Protein AF-N1JGY3-F1 (afdb_monomer_lite)

InterPro domains:
  IPR006808 ATP synthase F0 complex subunit G, mitochondrial [PF04718] (80-186)
  IPR006808 ATP synthase F0 complex subunit G, mitochondrial [PTHR12386] (33-186)

Secondary structure (DSSP, 8-state):
--HHHHHHHHHHHHHHHHHHHHHHHHHHHHHHHHHHHHHHHHHHHHHHHHTTTTTTTTHHHHHHHHHHHS-SHHHHHHHHHHHHHHHHHHHHHHHHHHHHHHHHHTT-SPPPHHHHHHHHHHHHHHHH-HHHHTTSSSS--HHHHHHHHHT--HHHHHHHHHHHHHHHHHHHHHHHHHHT-SSS-S------

Structure (mmCIF, N/CA/C/O backbone):
data_AF-N1JGY3-F1
#
_entry.id   AF-N1JGY3-F1
#
loop_
_atom_site.group_PDB
_atom_site.id
_atom_site.type_symbol
_atom_site.label_atom_id
_atom_site.label_alt_id
_atom_site.label_comp_id
_atom_site.label_asym_id
_atom_site.label_entity_id
_atom_site.label_seq_id
_atom_site.pdbx_PDB_ins_code
_atom_site.Cartn_x
_atom_site.Cartn_y
_atom_site.Cartn_z
_atom_site.occupancy
_atom_site.B_iso_or_equiv
_atom_site.auth_seq_id
_atom_site.auth_comp_id
_atom_site.auth_asym_id
_atom_site.auth_atom_id
_atom_site.pdbx_PDB_model_num
ATOM 1 N N . MET A 1 1 ? 1.466 -18.267 54.244 1.00 53.75 1 MET A N 1
ATOM 2 C CA . MET A 1 1 ? 1.060 -18.331 52.814 1.00 53.75 1 MET A CA 1
ATOM 3 C C . MET A 1 1 ? 1.903 -17.445 51.871 1.00 53.75 1 MET A C 1
ATOM 5 O O . MET A 1 1 ? 1.512 -17.247 50.729 1.00 53.75 1 MET A O 1
ATOM 9 N N . SER A 1 2 ? 3.085 -16.952 52.268 1.00 56.81 2 SER A N 1
ATOM 10 C CA . SER A 1 2 ? 3.893 -16.009 51.462 1.00 56.81 2 SER A CA 1
ATOM 11 C C . SER A 1 2 ? 4.946 -16.673 50.555 1.00 56.81 2 SER A C 1
ATOM 13 O O . SER A 1 2 ? 5.229 -16.182 49.464 1.00 56.81 2 SER A O 1
ATOM 15 N N . LEU A 1 3 ? 5.482 -17.835 50.944 1.00 54.62 3 LEU A N 1
ATOM 16 C CA . LEU A 1 3 ? 6.554 -18.524 50.202 1.00 54.62 3 LEU A CA 1
ATOM 17 C C . LEU A 1 3 ? 6.094 -19.151 48.872 1.00 54.62 3 LEU A C 1
ATOM 19 O O . LEU A 1 3 ? 6.871 -19.246 47.920 1.00 54.62 3 LEU A O 1
ATOM 23 N N . LEU A 1 4 ? 4.824 -19.551 48.772 1.00 55.59 4 LEU A N 1
ATOM 24 C CA . LEU A 1 4 ? 4.263 -20.144 47.551 1.00 55.59 4 LEU A CA 1
ATOM 25 C C . LEU A 1 4 ? 3.992 -19.094 46.461 1.00 55.59 4 LEU A C 1
ATOM 27 O O . LEU A 1 4 ? 4.204 -19.373 45.277 1.00 55.59 4 LEU A O 1
ATOM 31 N N . LEU A 1 5 ? 3.607 -17.876 46.857 1.00 57.47 5 LEU A N 1
ATOM 32 C CA . LEU A 1 5 ? 3.415 -16.748 45.940 1.00 57.47 5 LEU A CA 1
ATOM 33 C C . LEU A 1 5 ? 4.745 -16.253 45.356 1.00 57.47 5 LEU A C 1
ATOM 35 O O . LEU A 1 5 ? 4.836 -16.035 44.147 1.00 57.47 5 LEU A O 1
ATOM 39 N N . ALA A 1 6 ? 5.796 -16.164 46.177 1.00 54.06 6 ALA A N 1
ATOM 40 C CA . ALA A 1 6 ? 7.129 -15.760 45.723 1.00 54.06 6 ALA A CA 1
ATOM 41 C C . ALA A 1 6 ? 7.696 -16.726 44.664 1.00 54.06 6 ALA A C 1
ATOM 43 O O . ALA A 1 6 ? 8.226 -16.303 43.633 1.00 54.06 6 ALA A O 1
ATOM 44 N N . ARG A 1 7 ? 7.499 -18.038 44.858 1.00 58.12 7 ARG A N 1
ATOM 45 C CA . ARG A 1 7 ? 7.908 -19.073 43.892 1.00 58.12 7 ARG A CA 1
ATOM 46 C C . ARG A 1 7 ? 7.126 -18.997 42.575 1.00 58.12 7 ARG A C 1
ATOM 48 O O . ARG A 1 7 ? 7.705 -19.223 41.511 1.00 58.12 7 ARG A O 1
ATOM 55 N N . HIS A 1 8 ? 5.842 -18.643 42.616 1.00 54.12 8 HIS A N 1
ATOM 56 C CA . HIS A 1 8 ? 5.033 -18.450 41.408 1.00 54.12 8 HIS A CA 1
ATOM 57 C C . HIS A 1 8 ? 5.421 -17.188 40.622 1.00 54.12 8 HIS A C 1
ATOM 59 O O . HIS A 1 8 ? 5.487 -17.232 39.390 1.00 54.12 8 HIS A O 1
ATOM 65 N N . ALA A 1 9 ? 5.739 -16.089 41.311 1.00 57.59 9 ALA A N 1
ATOM 66 C CA . ALA A 1 9 ? 6.189 -14.848 40.679 1.00 57.59 9 ALA A CA 1
ATOM 67 C C . ALA A 1 9 ? 7.543 -15.022 39.959 1.00 57.59 9 ALA A C 1
ATOM 69 O O . ALA A 1 9 ? 7.694 -14.606 38.806 1.00 57.59 9 ALA A O 1
ATOM 70 N N . LEU A 1 10 ? 8.493 -15.730 40.581 1.00 57.47 10 LEU A N 1
ATOM 71 C CA . LEU A 1 10 ? 9.793 -16.051 39.977 1.00 57.47 10 LEU A CA 1
ATOM 72 C C . LEU A 1 10 ? 9.659 -16.931 38.724 1.00 57.47 10 LEU A C 1
ATOM 74 O O . LEU A 1 10 ? 10.296 -16.655 37.704 1.00 57.47 10 LEU A O 1
ATOM 78 N N . ARG A 1 11 ? 8.770 -17.934 38.748 1.00 54.69 11 ARG A N 1
ATOM 79 C CA . ARG A 1 11 ? 8.503 -18.797 37.581 1.00 54.69 11 ARG A CA 1
ATOM 80 C C . ARG A 1 11 ? 7.848 -18.037 36.422 1.00 54.69 11 ARG A C 1
ATOM 82 O O . ARG A 1 11 ? 8.216 -18.261 35.268 1.00 54.69 11 ARG A O 1
ATOM 89 N N . ARG A 1 12 ? 6.928 -17.102 36.698 1.00 54.19 12 ARG A N 1
ATOM 90 C CA . ARG A 1 12 ? 6.333 -16.238 35.656 1.00 54.19 12 ARG A CA 1
ATOM 91 C C . ARG A 1 12 ? 7.367 -15.291 35.040 1.00 54.19 12 ARG A C 1
ATOM 93 O O . ARG A 1 12 ? 7.419 -15.173 33.818 1.00 54.19 12 ARG A O 1
ATOM 100 N N . SER A 1 13 ? 8.234 -14.688 35.854 1.00 53.62 13 SER A N 1
ATOM 101 C CA . SER A 1 13 ? 9.298 -13.790 35.380 1.00 53.62 13 SER A CA 1
ATOM 102 C C . SER A 1 13 ? 10.335 -14.504 34.501 1.00 53.62 13 SER A C 1
ATOM 104 O O . SER A 1 13 ? 10.758 -13.960 33.479 1.00 53.62 13 SER A O 1
ATOM 106 N N . ALA A 1 14 ? 10.711 -15.740 34.842 1.00 56.47 14 ALA A N 1
ATOM 107 C CA . ALA A 1 14 ? 11.615 -16.551 34.024 1.00 56.47 14 ALA A CA 1
ATOM 108 C C . ALA A 1 14 ? 10.991 -16.928 32.666 1.00 56.47 14 ALA A C 1
ATOM 110 O O . ALA A 1 14 ? 11.657 -16.855 31.632 1.00 56.47 14 ALA A O 1
ATOM 111 N N . LYS A 1 15 ? 9.688 -17.251 32.643 1.00 54.31 15 LYS A N 1
ATOM 112 C CA . LYS A 1 15 ? 8.961 -17.580 31.406 1.00 54.31 15 LYS A CA 1
ATOM 113 C C . LYS A 1 15 ? 8.838 -16.370 30.470 1.00 54.31 15 LYS A C 1
ATOM 115 O O . LYS A 1 15 ? 9.042 -16.516 29.269 1.00 54.31 15 LYS A O 1
ATOM 120 N N . ILE A 1 16 ? 8.585 -15.174 31.010 1.00 54.81 16 ILE A N 1
ATOM 121 C CA . ILE A 1 16 ? 8.535 -13.923 30.230 1.00 54.81 16 ILE A CA 1
ATOM 122 C C . ILE A 1 16 ? 9.922 -13.571 29.669 1.00 54.81 16 ILE A C 1
ATOM 124 O O . ILE A 1 16 ? 10.040 -13.257 28.485 1.00 54.81 16 ILE A O 1
ATOM 128 N N . ARG A 1 17 ? 10.991 -13.711 30.468 1.00 54.47 17 ARG A N 1
ATOM 129 C CA . ARG A 1 17 ? 12.375 -13.496 30.006 1.00 54.47 17 ARG A CA 1
ATOM 130 C C . ARG A 1 17 ? 12.780 -14.456 28.880 1.00 54.47 17 ARG A C 1
ATOM 132 O O . ARG A 1 17 ? 13.374 -14.015 27.901 1.00 54.47 17 ARG A O 1
ATOM 139 N N . GLY A 1 18 ? 12.388 -15.729 28.958 1.00 51.12 18 GLY A N 1
ATOM 140 C CA . GLY A 1 18 ? 12.637 -16.710 27.894 1.00 51.12 18 GLY A CA 1
ATOM 141 C C . GLY A 1 18 ? 11.893 -16.416 26.583 1.00 51.12 18 GLY A C 1
ATOM 142 O O . GLY A 1 18 ? 12.423 -16.675 25.504 1.00 51.12 18 GLY A O 1
ATOM 143 N N . LEU A 1 19 ? 10.689 -15.837 26.650 1.00 51.84 19 LEU A N 1
ATOM 144 C CA . LEU A 1 19 ? 9.915 -15.441 25.466 1.00 51.84 19 LEU A CA 1
ATOM 145 C C . LEU A 1 19 ? 10.489 -14.188 24.785 1.00 51.84 19 LEU A C 1
ATOM 147 O O . LEU A 1 19 ? 10.542 -14.140 23.558 1.00 51.84 19 LEU A O 1
ATOM 151 N N . VAL A 1 20 ? 10.986 -13.221 25.564 1.00 53.94 20 VAL A N 1
ATOM 152 C CA . VAL A 1 20 ? 11.692 -12.034 25.045 1.00 53.94 20 VAL A CA 1
ATOM 153 C C . VAL A 1 20 ? 13.055 -12.409 24.448 1.00 53.94 20 VAL A C 1
ATOM 155 O O . VAL A 1 20 ? 13.440 -11.875 23.411 1.00 53.94 20 VAL A O 1
ATOM 158 N N . ALA A 1 21 ? 13.773 -13.366 25.040 1.00 54.34 21 ALA A N 1
ATOM 159 C CA . ALA A 1 21 ? 15.013 -13.889 24.464 1.00 54.34 21 ALA A CA 1
ATOM 160 C C . ALA A 1 21 ? 14.759 -14.649 23.148 1.00 54.34 21 ALA A C 1
ATOM 162 O O . ALA A 1 21 ? 15.476 -14.446 22.170 1.00 54.34 21 ALA A O 1
ATOM 163 N N . LYS A 1 22 ? 13.691 -15.461 23.078 1.00 51.59 22 LYS A N 1
ATOM 164 C CA . LYS A 1 22 ? 13.286 -16.150 21.840 1.00 51.59 22 LYS A CA 1
ATOM 165 C C . LYS A 1 22 ? 12.815 -15.193 20.747 1.00 51.59 22 LYS A C 1
ATOM 167 O O . LYS A 1 22 ? 13.082 -15.460 19.578 1.00 51.59 22 LYS A O 1
ATOM 172 N N . SER A 1 23 ? 12.132 -14.097 21.089 1.00 50.16 23 SER A N 1
ATOM 173 C CA . SER A 1 23 ? 11.756 -13.092 20.093 1.00 50.16 23 SER A CA 1
ATOM 174 C C . SER A 1 23 ? 12.995 -12.368 19.575 1.00 50.16 23 SER A C 1
ATOM 176 O O . SER A 1 23 ? 13.187 -12.350 18.364 1.00 50.16 23 SER A O 1
ATOM 178 N N . LYS A 1 24 ? 13.894 -11.886 20.447 1.00 50.12 24 LYS A N 1
ATOM 179 C CA . LYS A 1 24 ? 15.173 -11.269 20.043 1.00 50.12 24 LYS A CA 1
ATOM 180 C C . LYS A 1 24 ? 16.014 -12.187 19.151 1.00 50.12 24 LYS A C 1
ATOM 182 O O . LYS A 1 24 ? 16.382 -11.768 18.063 1.00 50.12 24 LYS A O 1
ATOM 187 N N . ALA A 1 25 ? 16.175 -13.461 19.511 1.00 54.28 25 ALA A N 1
ATOM 188 C CA . ALA A 1 25 ? 16.874 -14.442 18.675 1.00 54.28 25 ALA A CA 1
ATOM 189 C C . ALA A 1 25 ? 16.161 -14.716 17.330 1.00 54.28 25 ALA A C 1
ATOM 191 O O . ALA A 1 25 ? 16.804 -15.016 16.324 1.00 54.28 25 ALA A O 1
ATOM 192 N N . ARG A 1 26 ? 14.826 -14.593 17.259 1.00 47.09 26 ARG A N 1
ATOM 193 C CA . ARG A 1 26 ? 14.045 -14.705 16.009 1.00 47.09 26 ARG A CA 1
ATOM 194 C C . ARG A 1 26 ? 14.179 -13.467 15.115 1.00 47.09 26 ARG A C 1
ATOM 196 O O . ARG A 1 26 ? 14.171 -13.604 13.890 1.00 47.09 26 ARG A O 1
ATOM 203 N N . TRP A 1 27 ? 14.325 -12.286 15.714 1.00 37.03 27 TRP A N 1
ATOM 204 C CA . TRP A 1 27 ? 14.613 -11.031 15.016 1.00 37.03 27 TRP A CA 1
ATOM 205 C C . TRP A 1 27 ? 16.067 -10.979 14.547 1.00 37.03 27 TRP A C 1
ATOM 207 O O . TRP A 1 27 ? 16.290 -10.654 13.391 1.00 37.03 27 TRP A O 1
ATOM 217 N N . GLU A 1 28 ? 17.032 -11.414 15.358 1.00 46.09 28 GLU A N 1
ATOM 218 C CA . GLU A 1 28 ? 18.442 -11.551 14.968 1.00 46.09 28 GLU A CA 1
ATOM 219 C C . GLU A 1 28 ? 18.630 -12.624 13.895 1.00 46.09 28 GLU A C 1
ATOM 221 O O . GLU A 1 28 ? 19.314 -12.378 12.910 1.00 46.09 28 GLU A O 1
ATOM 226 N N . SER A 1 29 ? 17.961 -13.779 13.994 1.00 48.28 29 SER A N 1
ATOM 227 C CA . SER A 1 29 ? 17.996 -14.808 12.939 1.00 48.28 29 SER A CA 1
ATOM 228 C C . SER A 1 29 ? 17.238 -14.405 11.669 1.00 48.28 29 SER A C 1
ATOM 230 O O . SER A 1 29 ? 17.525 -14.922 10.595 1.00 48.28 29 SER A O 1
ATOM 232 N N . THR A 1 30 ? 16.287 -13.469 11.748 1.00 47.38 30 THR A N 1
ATOM 233 C CA . THR A 1 30 ? 15.617 -12.890 10.571 1.00 47.38 30 THR A CA 1
ATOM 234 C C . THR A 1 30 ? 16.421 -11.744 9.971 1.00 47.38 30 THR A C 1
ATOM 236 O O . THR A 1 30 ? 16.489 -11.661 8.753 1.00 47.38 30 THR A O 1
ATOM 239 N N . ALA A 1 31 ? 17.079 -10.921 10.786 1.00 43.16 31 ALA A N 1
ATOM 240 C CA . ALA A 1 31 ? 17.983 -9.863 10.353 1.00 43.16 31 ALA A CA 1
ATOM 241 C C . ALA A 1 31 ? 19.262 -10.448 9.746 1.00 43.16 31 ALA A C 1
ATOM 243 O O . ALA A 1 31 ? 19.678 -10.006 8.691 1.00 43.16 31 ALA A O 1
ATOM 244 N N . THR A 1 32 ? 19.831 -11.508 10.322 1.00 47.16 32 THR A N 1
ATOM 245 C CA . THR A 1 32 ? 20.954 -12.253 9.724 1.00 47.16 32 THR A CA 1
ATOM 246 C C . THR A 1 32 ? 20.527 -13.036 8.484 1.00 47.16 32 THR A C 1
ATOM 248 O O . THR A 1 32 ? 21.293 -13.089 7.532 1.00 47.16 32 THR A O 1
ATOM 251 N N . LYS A 1 33 ? 19.301 -13.580 8.410 1.00 50.53 33 LYS A N 1
ATOM 252 C CA . LYS A 1 33 ? 18.771 -14.195 7.171 1.00 50.53 33 LYS A CA 1
ATOM 253 C C . LYS A 1 33 ? 18.452 -13.180 6.074 1.00 50.53 33 LYS A C 1
ATOM 255 O O . LYS A 1 33 ? 18.702 -13.459 4.912 1.00 50.53 33 LYS A O 1
ATOM 260 N N . ALA A 1 34 ? 17.945 -12.006 6.436 1.00 42.84 34 ALA A N 1
ATOM 261 C CA . ALA A 1 34 ? 17.730 -10.895 5.517 1.00 42.84 34 ALA A CA 1
ATOM 262 C C . ALA A 1 34 ? 19.067 -10.300 5.068 1.00 42.84 34 ALA A C 1
ATOM 264 O O . ALA A 1 34 ? 19.247 -10.054 3.884 1.00 42.84 34 ALA A O 1
ATOM 265 N N . ASN A 1 35 ? 20.034 -10.158 5.974 1.00 49.44 35 ASN A N 1
ATOM 266 C CA . ASN A 1 35 ? 21.391 -9.738 5.649 1.00 49.44 35 ASN A CA 1
ATOM 267 C C . ASN A 1 35 ? 22.120 -10.795 4.833 1.00 49.44 35 ASN A C 1
ATOM 269 O O . ASN A 1 35 ? 22.905 -10.398 4.001 1.00 49.44 35 ASN A O 1
ATOM 273 N N . THR A 1 36 ? 21.846 -12.094 4.995 1.00 47.94 36 THR A N 1
ATOM 274 C CA . THR A 1 36 ? 22.458 -13.148 4.167 1.00 47.94 36 THR A CA 1
ATOM 275 C C . THR A 1 36 ? 21.776 -13.328 2.817 1.00 47.94 36 THR A C 1
ATOM 277 O O . THR A 1 36 ? 22.451 -13.653 1.857 1.00 47.94 36 THR A O 1
ATOM 280 N N . SER A 1 37 ? 20.470 -13.080 2.675 1.00 46.53 37 SER A N 1
ATOM 281 C CA . SER A 1 37 ? 19.806 -13.075 1.360 1.00 46.53 37 SER A CA 1
ATOM 282 C C . SER A 1 37 ? 20.063 -11.778 0.592 1.00 46.53 37 SER A C 1
ATOM 284 O O . SER A 1 37 ? 20.224 -11.796 -0.624 1.00 46.53 37 SER A O 1
ATOM 286 N N . THR A 1 38 ? 20.144 -10.652 1.304 1.00 51.91 38 THR A N 1
ATOM 287 C CA . THR A 1 38 ? 20.578 -9.368 0.740 1.00 51.91 38 THR A CA 1
ATOM 288 C C . THR A 1 38 ? 22.074 -9.402 0.480 1.00 51.91 38 THR A C 1
ATOM 290 O O . THR A 1 38 ? 22.480 -8.911 -0.563 1.00 51.91 38 THR A O 1
ATOM 293 N N . SER A 1 39 ? 22.888 -10.044 1.334 1.00 47.72 39 SER A N 1
ATOM 294 C CA . SER A 1 39 ? 24.298 -10.299 1.037 1.00 47.72 39 SER A CA 1
ATOM 295 C C . SER A 1 39 ? 24.415 -11.241 -0.137 1.00 47.72 39 SER A C 1
ATOM 297 O O . SER A 1 39 ? 25.126 -10.884 -1.031 1.00 47.72 39 SER A O 1
ATOM 299 N N . GLN A 1 40 ? 23.664 -12.337 -0.260 1.00 56.53 40 GLN A N 1
ATOM 300 C CA . GLN A 1 40 ? 23.720 -13.217 -1.440 1.00 56.53 40 GLN A CA 1
ATOM 301 C C . GLN A 1 40 ? 23.277 -12.519 -2.731 1.00 56.53 40 GLN A C 1
ATOM 303 O O . GLN A 1 40 ? 23.842 -12.776 -3.789 1.00 56.53 40 GLN A O 1
ATOM 308 N N . ALA A 1 41 ? 22.302 -11.610 -2.666 1.00 50.22 41 ALA A N 1
ATOM 309 C CA . ALA A 1 41 ? 21.911 -10.792 -3.812 1.00 50.22 41 ALA A CA 1
ATOM 310 C C . ALA A 1 41 ? 22.963 -9.718 -4.135 1.00 50.22 41 ALA A C 1
ATOM 312 O O . ALA A 1 41 ? 23.309 -9.539 -5.299 1.00 50.22 41 ALA A O 1
ATOM 313 N N . THR A 1 42 ? 23.520 -9.049 -3.120 1.00 53.31 42 THR A N 1
ATOM 314 C CA . THR A 1 42 ? 24.620 -8.077 -3.266 1.00 53.31 42 THR A CA 1
ATOM 315 C C . THR A 1 42 ? 25.973 -8.734 -3.506 1.00 53.31 42 THR A C 1
ATOM 317 O O . THR A 1 42 ? 26.857 -8.064 -4.000 1.00 53.31 42 THR A O 1
ATOM 320 N N . GLU A 1 43 ? 26.123 -10.027 -3.249 1.00 54.38 43 GLU A N 1
ATOM 321 C CA . GLU A 1 43 ? 27.291 -10.884 -3.463 1.00 54.38 43 GLU A CA 1
ATOM 322 C C . GLU A 1 43 ? 27.163 -11.596 -4.803 1.00 54.38 43 GLU A C 1
ATOM 324 O O . GLU A 1 43 ? 28.165 -11.866 -5.432 1.00 54.38 43 GLU A O 1
ATOM 329 N N . GLY A 1 44 ? 25.957 -11.839 -5.318 1.00 57.72 44 GLY A N 1
ATOM 330 C CA . GLY A 1 44 ? 25.733 -12.157 -6.728 1.00 57.72 44 GLY A CA 1
ATOM 331 C C . GLY A 1 44 ? 25.985 -10.930 -7.603 1.00 57.72 44 GLY A C 1
ATOM 332 O O . GLY A 1 44 ? 26.721 -11.009 -8.582 1.00 57.72 44 GLY A O 1
ATOM 333 N N . LEU A 1 45 ? 25.463 -9.769 -7.192 1.00 50.47 45 LEU A N 1
ATOM 334 C CA . LEU A 1 45 ? 25.771 -8.480 -7.809 1.00 50.47 45 LEU A CA 1
ATOM 335 C C . LEU A 1 45 ? 27.230 -8.083 -7.615 1.00 50.47 45 LEU A C 1
ATOM 337 O O . LEU A 1 45 ? 27.793 -7.570 -8.565 1.00 50.47 45 LEU A O 1
ATOM 341 N N . SER A 1 46 ? 27.863 -8.336 -6.465 1.00 52.00 46 SER A N 1
ATOM 342 C CA . SER A 1 46 ? 29.291 -8.066 -6.283 1.00 52.00 46 SER A CA 1
ATOM 343 C C . SER A 1 46 ? 30.142 -9.134 -6.934 1.00 52.00 46 SER A C 1
ATOM 345 O O . SER A 1 46 ? 31.153 -8.780 -7.477 1.00 52.00 46 SER A O 1
ATOM 347 N N . ARG A 1 47 ? 29.767 -10.408 -7.040 1.00 59.62 47 ARG A N 1
ATOM 348 C CA . ARG A 1 47 ? 30.542 -11.377 -7.837 1.00 59.62 47 ARG A CA 1
ATOM 349 C C . ARG A 1 47 ? 30.456 -11.060 -9.324 1.00 59.62 47 ARG A C 1
ATOM 351 O O . ARG A 1 47 ? 31.458 -11.213 -10.003 1.00 59.62 47 ARG A O 1
ATOM 358 N N . VAL A 1 48 ? 29.334 -10.539 -9.822 1.00 54.31 48 VAL A N 1
ATOM 359 C CA . VAL A 1 48 ? 29.218 -10.024 -11.200 1.00 54.31 48 VAL A CA 1
ATOM 360 C C . VAL A 1 48 ? 29.921 -8.671 -11.354 1.00 54.31 48 VAL A C 1
ATOM 362 O O . VAL A 1 48 ? 30.639 -8.462 -12.325 1.00 54.31 48 VAL A O 1
ATOM 365 N N . ALA A 1 49 ? 29.789 -7.769 -10.381 1.00 50.84 49 ALA A N 1
ATOM 366 C CA . ALA A 1 49 ? 30.436 -6.460 -10.391 1.00 50.84 49 ALA A CA 1
ATOM 367 C C . ALA A 1 49 ? 31.925 -6.523 -10.050 1.00 50.84 49 ALA A C 1
ATOM 369 O O . ALA A 1 49 ? 32.627 -5.619 -10.449 1.00 50.84 49 ALA A O 1
ATOM 370 N N . SER A 1 50 ? 32.418 -7.558 -9.368 1.00 53.25 50 SER A N 1
ATOM 371 C CA . SER A 1 50 ? 33.818 -7.821 -8.993 1.00 53.25 50 SER A CA 1
ATOM 372 C C . SER A 1 50 ? 34.488 -8.758 -9.993 1.00 53.25 50 SER A C 1
ATOM 374 O O . SER A 1 50 ? 35.666 -8.561 -10.269 1.00 53.25 50 SER A O 1
ATOM 376 N N . ALA A 1 51 ? 33.748 -9.662 -10.654 1.00 53.09 51 ALA A N 1
ATOM 377 C CA . ALA A 1 51 ? 34.174 -10.224 -11.944 1.00 53.09 51 ALA A CA 1
ATOM 378 C C . ALA A 1 51 ? 34.261 -9.138 -13.038 1.00 53.09 51 ALA A C 1
ATOM 380 O O . ALA A 1 51 ? 34.937 -9.329 -14.043 1.00 53.09 51 ALA A O 1
ATOM 381 N N . ALA A 1 52 ? 33.643 -7.973 -12.807 1.00 44.69 52 ALA A N 1
ATOM 382 C CA . ALA A 1 52 ? 33.782 -6.744 -13.589 1.00 44.69 52 ALA A CA 1
ATOM 383 C C . ALA A 1 52 ? 34.414 -5.579 -12.777 1.00 44.69 52 ALA A C 1
ATOM 385 O O . ALA A 1 52 ? 34.244 -4.407 -13.125 1.00 44.69 52 ALA A O 1
ATOM 386 N N . GLY A 1 53 ? 35.141 -5.905 -11.694 1.00 55.75 53 GLY A N 1
ATOM 387 C CA . GLY A 1 53 ? 35.515 -5.013 -10.575 1.00 55.75 53 GLY A CA 1
ATOM 388 C C . GLY A 1 53 ? 36.323 -3.776 -10.939 1.00 55.75 53 GLY A C 1
ATOM 389 O O . GLY A 1 53 ? 35.951 -2.678 -10.536 1.00 55.75 53 GLY A O 1
ATOM 390 N N . PRO A 1 54 ? 37.399 -3.901 -11.724 1.00 46.91 54 PRO A N 1
ATOM 391 C CA . PRO A 1 54 ? 38.167 -2.744 -12.182 1.00 46.91 54 PRO A CA 1
ATOM 392 C C . PRO A 1 54 ? 37.643 -2.180 -13.506 1.00 46.91 54 PRO A C 1
ATOM 394 O O . PRO A 1 54 ? 38.114 -1.144 -13.975 1.00 46.91 54 PRO A O 1
ATOM 397 N N . VAL A 1 55 ? 36.693 -2.879 -14.136 1.00 46.88 55 VAL A N 1
ATOM 398 C CA . VAL A 1 55 ? 36.266 -2.573 -15.493 1.00 46.88 55 VAL A CA 1
ATOM 399 C C . VAL A 1 55 ? 35.128 -1.576 -15.448 1.00 46.88 55 VAL A C 1
ATOM 401 O O . VAL A 1 55 ? 35.233 -0.635 -16.187 1.00 46.88 55 VAL A O 1
ATOM 404 N N . LEU A 1 56 ? 34.128 -1.616 -14.561 1.00 47.53 56 LEU A N 1
ATOM 405 C CA . LEU A 1 56 ? 32.957 -0.714 -14.667 1.00 47.53 56 LEU A CA 1
ATOM 406 C C . LEU A 1 56 ? 33.226 0.809 -14.643 1.00 47.53 56 LEU A C 1
ATOM 408 O O . LEU A 1 56 ? 32.554 1.533 -15.376 1.00 47.53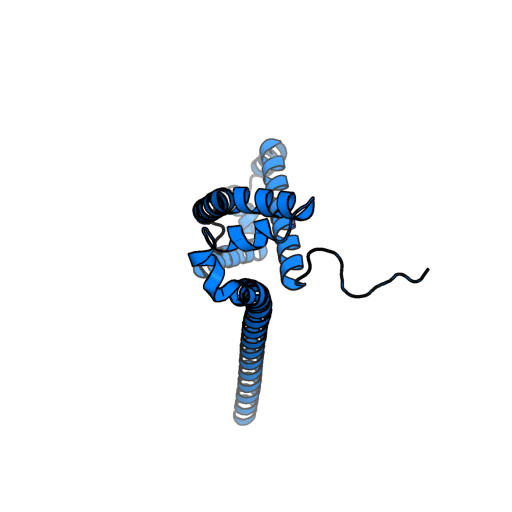 56 LEU A O 1
ATOM 412 N N . ASN A 1 57 ? 34.213 1.303 -13.890 1.00 47.94 57 ASN A N 1
ATOM 413 C CA . ASN A 1 57 ? 34.571 2.735 -13.921 1.00 47.94 57 ASN A CA 1
ATOM 414 C C . ASN A 1 57 ? 35.546 3.091 -15.062 1.00 47.94 57 ASN A C 1
ATOM 416 O O . ASN A 1 57 ? 35.655 4.255 -15.433 1.00 47.94 57 ASN A O 1
ATOM 420 N N . SER A 1 58 ? 36.170 2.078 -15.671 1.00 43.88 58 SER A N 1
ATOM 421 C CA . SER A 1 58 ? 37.043 2.157 -16.854 1.00 43.88 58 SER A CA 1
ATOM 422 C C . SER A 1 58 ? 36.373 1.553 -18.116 1.00 43.88 58 SER A C 1
ATOM 424 O O . SER A 1 58 ? 36.982 1.453 -19.179 1.00 43.88 58 SER A O 1
ATOM 426 N N . ALA A 1 59 ? 35.101 1.136 -18.023 1.00 47.72 59 ALA A N 1
ATOM 427 C CA . ALA A 1 59 ? 34.379 0.238 -18.949 1.00 47.72 59 ALA A CA 1
ATOM 428 C C . ALA A 1 59 ? 33.745 1.001 -20.090 1.00 47.72 59 ALA A C 1
ATOM 430 O O . ALA A 1 59 ? 33.378 0.409 -21.101 1.00 47.72 59 ALA A O 1
ATOM 431 N N . VAL A 1 60 ? 33.643 2.316 -19.929 1.00 50.16 60 VAL A N 1
ATOM 432 C CA . VAL A 1 60 ? 33.371 3.216 -21.040 1.00 50.16 60 VAL A CA 1
ATOM 433 C C . VAL A 1 60 ? 34.470 3.069 -22.109 1.00 50.16 60 VAL A C 1
ATOM 435 O O . VAL A 1 60 ? 34.182 3.257 -23.285 1.00 50.16 60 VAL A O 1
ATOM 438 N N . HIS A 1 61 ? 35.681 2.617 -21.736 1.00 47.69 61 HIS A N 1
ATOM 439 C CA . HIS A 1 61 ? 36.780 2.339 -22.668 1.00 47.69 61 HIS A CA 1
ATOM 440 C C . HIS A 1 61 ? 37.162 0.844 -22.793 1.00 47.69 61 HIS A C 1
ATOM 442 O O . HIS A 1 61 ? 37.487 0.411 -23.894 1.00 47.69 61 HIS A O 1
ATOM 448 N N . GLY A 1 62 ? 37.061 0.028 -21.731 1.00 51.59 62 GLY A N 1
ATOM 449 C CA . GLY A 1 62 ? 37.483 -1.391 -21.744 1.00 51.59 62 GLY A CA 1
ATOM 450 C C . GLY A 1 62 ? 36.441 -2.426 -22.209 1.00 51.59 62 GLY A C 1
ATOM 451 O O . GLY A 1 62 ? 36.807 -3.526 -22.620 1.00 51.59 62 GLY A O 1
ATOM 452 N N . LEU A 1 63 ? 35.139 -2.102 -22.201 1.00 49.66 63 LEU A N 1
ATOM 453 C CA . LEU A 1 63 ? 34.131 -2.969 -22.833 1.00 49.66 63 LEU A CA 1
ATOM 454 C C . LEU A 1 63 ? 34.181 -2.872 -24.354 1.00 49.66 63 LEU A C 1
ATOM 456 O O . LEU A 1 63 ? 33.742 -3.801 -25.016 1.00 49.66 63 LEU A O 1
ATOM 460 N N . THR A 1 64 ? 34.754 -1.801 -24.901 1.00 54.41 64 THR A N 1
ATOM 461 C CA . THR A 1 64 ? 34.937 -1.588 -26.337 1.00 54.41 64 THR A CA 1
ATOM 462 C C . THR A 1 64 ? 35.897 -2.624 -26.933 1.00 54.41 64 THR A C 1
ATOM 464 O O . THR A 1 64 ? 35.591 -3.198 -27.971 1.00 54.41 64 THR A O 1
ATOM 467 N N . GLU A 1 65 ? 36.990 -2.982 -26.247 1.00 53.72 65 GLU A N 1
ATOM 468 C CA . GLU A 1 65 ? 37.943 -4.010 -26.715 1.00 53.72 65 GLU A CA 1
ATOM 469 C C . GLU A 1 65 ? 37.400 -5.448 -26.608 1.00 53.72 65 GLU A C 1
ATOM 471 O O . GLU A 1 65 ? 37.683 -6.288 -27.467 1.00 53.72 65 GLU A O 1
ATOM 476 N N . ALA A 1 66 ? 36.557 -5.740 -25.610 1.00 53.22 66 ALA A N 1
ATOM 477 C CA . ALA A 1 66 ? 35.871 -7.031 -25.490 1.00 53.22 66 ALA A CA 1
ATOM 478 C C . ALA A 1 66 ? 34.638 -7.142 -26.415 1.00 53.22 66 ALA A C 1
ATOM 480 O O . ALA A 1 66 ? 34.362 -8.228 -26.926 1.00 53.22 66 ALA A O 1
ATOM 481 N N . LEU A 1 67 ? 33.941 -6.031 -26.706 1.00 51.91 67 LEU A N 1
ATOM 482 C CA . LEU A 1 67 ? 32.900 -5.948 -27.746 1.00 51.91 67 LEU A CA 1
ATOM 483 C C . LEU A 1 67 ? 33.481 -6.171 -29.144 1.00 51.91 67 LEU A C 1
ATOM 485 O O . LEU A 1 67 ? 32.819 -6.775 -29.983 1.00 51.91 67 LEU A O 1
ATOM 489 N N . ILE A 1 68 ? 34.710 -5.702 -29.390 1.00 54.06 68 ILE A N 1
ATOM 490 C CA . ILE A 1 68 ? 35.422 -5.921 -30.657 1.00 54.06 68 ILE A CA 1
ATOM 491 C C . ILE A 1 68 ? 35.810 -7.403 -30.820 1.00 54.06 68 ILE A C 1
ATOM 493 O O . ILE A 1 68 ? 35.789 -7.913 -31.938 1.00 54.06 68 ILE A O 1
ATOM 497 N N . LYS A 1 69 ? 36.087 -8.130 -29.723 1.00 58.84 69 LYS A N 1
ATOM 498 C CA . LYS A 1 69 ? 36.386 -9.578 -29.753 1.00 58.84 69 LYS A CA 1
ATOM 499 C C . LYS A 1 69 ? 35.156 -10.499 -29.693 1.00 58.84 69 LYS A C 1
ATOM 501 O O . LYS A 1 69 ? 35.248 -11.631 -30.159 1.00 58.84 69 LYS A O 1
ATOM 506 N N . VAL A 1 70 ? 34.000 -10.040 -29.199 1.00 55.94 70 VAL A N 1
ATOM 507 C CA . VAL A 1 70 ? 32.710 -10.769 -29.239 1.00 55.94 70 VAL A CA 1
ATOM 508 C C . VAL A 1 70 ? 31.831 -10.196 -30.360 1.00 55.94 70 VAL A C 1
ATOM 510 O O . VAL A 1 70 ? 30.785 -9.583 -30.140 1.00 55.94 70 VAL A O 1
ATOM 513 N N . GLY A 1 71 ? 32.272 -10.387 -31.603 1.00 64.88 71 GLY A N 1
ATOM 514 C CA . GLY A 1 71 ? 31.492 -10.038 -32.790 1.00 64.88 71 GLY A CA 1
ATOM 515 C C . GLY A 1 71 ? 30.283 -10.967 -32.971 1.00 64.88 71 GLY A C 1
ATOM 516 O O . GLY A 1 71 ? 30.420 -12.187 -32.922 1.00 64.88 71 GLY A O 1
ATOM 517 N N . GLY A 1 72 ? 29.083 -10.408 -33.185 1.00 78.06 72 GLY A N 1
ATOM 518 C CA . GLY A 1 72 ? 27.884 -11.181 -33.547 1.00 78.06 72 GLY A CA 1
ATOM 519 C C . GLY A 1 72 ? 26.577 -10.730 -32.881 1.00 78.06 72 GLY A C 1
ATOM 520 O O . GLY A 1 72 ? 26.452 -9.619 -32.365 1.00 78.06 72 GLY A O 1
ATOM 521 N N . ARG A 1 73 ? 25.561 -11.609 -32.902 1.00 68.75 73 ARG A N 1
ATOM 522 C CA . ARG A 1 73 ? 24.212 -11.358 -32.341 1.00 68.75 73 ARG A CA 1
ATOM 523 C C . ARG A 1 73 ? 24.248 -11.030 -30.839 1.00 68.75 73 ARG A C 1
ATOM 525 O O . ARG A 1 73 ? 23.443 -10.225 -30.384 1.00 68.75 73 ARG A O 1
ATOM 532 N N . THR A 1 74 ? 25.214 -11.578 -30.101 1.00 70.06 74 THR A N 1
ATOM 533 C CA . THR A 1 74 ? 25.426 -11.309 -28.668 1.00 70.06 74 THR A CA 1
ATOM 534 C C . THR A 1 74 ? 25.959 -9.898 -28.413 1.00 70.06 74 THR A C 1
ATOM 536 O O . THR A 1 74 ? 25.448 -9.210 -27.534 1.00 70.06 74 THR A O 1
ATOM 539 N N . GLY A 1 75 ? 26.900 -9.409 -29.231 1.00 73.56 75 GLY A N 1
ATOM 540 C CA . GLY A 1 75 ? 27.422 -8.040 -29.125 1.00 73.56 75 GLY A CA 1
ATOM 541 C C . GLY A 1 75 ? 26.340 -6.970 -29.319 1.00 73.56 75 GLY A C 1
ATOM 542 O O . GLY A 1 75 ? 26.340 -5.960 -28.621 1.00 73.56 75 GLY A O 1
ATOM 543 N N . ARG A 1 76 ? 25.341 -7.228 -30.183 1.00 74.50 76 ARG A N 1
ATOM 544 C CA . ARG A 1 76 ? 24.175 -6.335 -30.354 1.00 74.50 76 ARG A CA 1
ATOM 545 C C . ARG A 1 76 ? 23.291 -6.252 -29.106 1.00 74.50 76 ARG A C 1
ATOM 547 O O . ARG A 1 76 ? 22.824 -5.165 -28.780 1.00 74.50 76 ARG A O 1
ATOM 554 N N . VAL A 1 77 ? 23.068 -7.367 -28.408 1.00 77.12 77 VAL A N 1
ATOM 555 C CA . VAL A 1 77 ? 22.274 -7.385 -27.164 1.00 77.12 77 VAL A CA 1
ATOM 556 C C . VAL A 1 77 ? 23.020 -6.671 -26.040 1.00 77.12 77 VAL A C 1
ATOM 558 O O . VAL A 1 77 ? 22.429 -5.857 -25.337 1.00 77.12 77 VAL A O 1
ATOM 561 N N . VAL A 1 78 ? 24.327 -6.911 -25.908 1.00 74.94 78 VAL A N 1
ATOM 562 C CA . VAL A 1 78 ? 25.159 -6.226 -24.908 1.00 74.94 78 VAL A CA 1
ATOM 563 C C . VAL A 1 78 ? 25.190 -4.717 -25.166 1.00 74.94 78 VAL A C 1
ATOM 565 O O . VAL A 1 78 ? 24.966 -3.944 -24.238 1.00 74.94 78 VAL A O 1
ATOM 568 N N . ALA A 1 79 ? 25.356 -4.287 -26.421 1.00 74.00 79 ALA A N 1
ATOM 569 C CA . ALA A 1 79 ? 25.304 -2.873 -26.794 1.00 74.00 79 ALA A CA 1
ATOM 570 C C . ALA A 1 79 ? 23.928 -2.235 -26.515 1.00 74.00 79 ALA A C 1
ATOM 572 O O . ALA A 1 79 ? 23.847 -1.092 -26.062 1.00 74.00 79 ALA A O 1
ATOM 573 N N . PHE A 1 80 ? 22.835 -2.973 -26.744 1.00 79.88 80 PHE A N 1
ATOM 574 C CA . PHE A 1 80 ? 21.483 -2.509 -26.429 1.00 79.88 80 PHE A CA 1
ATOM 575 C C . PHE A 1 80 ? 21.277 -2.314 -24.921 1.00 79.88 80 PHE A C 1
ATOM 577 O O . PHE A 1 80 ? 20.801 -1.260 -24.498 1.00 79.88 80 PHE A O 1
ATOM 584 N N . ILE A 1 81 ? 21.696 -3.289 -24.107 1.00 77.81 81 ILE A N 1
ATOM 585 C CA . ILE A 1 81 ? 21.638 -3.194 -22.642 1.00 77.81 81 ILE A CA 1
ATOM 586 C C . ILE A 1 81 ? 22.498 -2.021 -22.162 1.00 77.81 81 ILE A C 1
ATOM 588 O O . ILE A 1 81 ? 22.023 -1.198 -21.385 1.00 77.81 81 ILE A O 1
ATOM 592 N N . GLN A 1 82 ? 23.725 -1.885 -22.672 1.00 72.50 82 GLN A N 1
ATOM 593 C CA . GLN A 1 82 ? 24.638 -0.802 -22.300 1.00 72.50 82 GLN A CA 1
ATOM 594 C C . GLN A 1 82 ? 24.041 0.582 -22.573 1.00 72.50 82 GLN A C 1
ATOM 596 O O . GLN A 1 82 ? 24.182 1.484 -21.749 1.00 72.50 82 GLN A O 1
ATOM 601 N N . ARG A 1 83 ? 23.313 0.743 -23.684 1.00 74.00 83 ARG A N 1
ATOM 602 C CA . ARG A 1 83 ? 22.598 1.987 -23.993 1.00 74.00 83 ARG A CA 1
ATOM 603 C C . ARG A 1 83 ? 21.435 2.261 -23.030 1.00 74.00 83 ARG A C 1
ATOM 605 O O . ARG A 1 83 ? 21.106 3.424 -22.807 1.00 74.00 83 ARG A O 1
ATOM 612 N N . GLN A 1 84 ? 20.813 1.228 -22.462 1.00 76.88 84 GLN A N 1
ATOM 613 C CA . GLN A 1 84 ? 19.706 1.380 -21.513 1.00 76.88 84 GLN A CA 1
ATOM 614 C C . GLN A 1 84 ? 20.148 1.550 -20.052 1.00 76.88 84 GLN A C 1
ATOM 616 O O . GLN A 1 84 ? 19.397 2.134 -19.275 1.00 76.88 84 GLN A O 1
ATOM 621 N N . ILE A 1 85 ? 21.361 1.133 -19.667 1.00 74.00 85 ILE A N 1
ATOM 622 C CA . ILE A 1 85 ? 21.840 1.263 -18.276 1.00 74.00 85 ILE A CA 1
ATOM 623 C C . ILE A 1 85 ? 21.770 2.720 -17.761 1.00 74.00 85 ILE A C 1
ATOM 625 O O . ILE A 1 85 ? 21.167 2.928 -16.702 1.00 74.00 85 ILE A O 1
ATOM 629 N N . PRO A 1 86 ? 22.311 3.742 -18.463 1.00 78.19 86 PRO A N 1
ATOM 630 C CA . PRO A 1 86 ? 22.281 5.118 -17.964 1.00 78.19 86 PRO A CA 1
ATOM 631 C C . PRO A 1 86 ? 20.868 5.694 -17.739 1.00 78.19 86 PRO A C 1
ATOM 633 O O . PRO A 1 86 ? 20.615 6.189 -16.636 1.00 78.19 86 PRO A O 1
ATOM 636 N N . PRO A 1 87 ? 19.916 5.625 -18.699 1.00 82.81 87 PRO A N 1
ATOM 637 C CA . PRO A 1 87 ? 18.575 6.161 -18.473 1.00 82.81 87 PRO A CA 1
ATOM 638 C C . PRO A 1 87 ? 17.791 5.353 -17.433 1.00 82.81 87 PRO A C 1
ATOM 640 O O . PRO A 1 87 ? 17.095 5.944 -16.608 1.00 82.81 87 PRO A O 1
ATOM 643 N N . THR A 1 88 ? 17.923 4.021 -17.406 1.00 84.69 88 THR A N 1
ATOM 644 C CA . THR A 1 88 ? 17.213 3.189 -16.425 1.00 84.69 88 THR A CA 1
ATOM 645 C C . THR A 1 88 ? 17.644 3.512 -14.998 1.00 84.69 88 THR A C 1
ATOM 647 O O . THR A 1 88 ? 16.788 3.616 -14.123 1.00 84.69 88 THR A O 1
ATOM 650 N N . LEU A 1 89 ? 18.939 3.740 -14.748 1.00 84.06 89 LEU A N 1
ATOM 651 C CA . LEU A 1 89 ? 19.416 4.152 -13.424 1.00 84.06 89 LEU A CA 1
ATOM 652 C C . LEU A 1 89 ? 18.844 5.506 -12.999 1.00 84.06 89 LEU A C 1
ATOM 654 O O . LEU A 1 89 ? 18.459 5.667 -11.840 1.00 84.06 89 LEU A O 1
ATOM 658 N N . TYR A 1 90 ? 18.768 6.465 -13.923 1.00 86.81 90 TYR A N 1
ATOM 659 C CA . TYR A 1 90 ? 18.185 7.774 -13.642 1.00 86.81 90 TYR A CA 1
ATOM 660 C C . TYR A 1 90 ? 16.706 7.650 -13.256 1.00 86.81 90 TYR A C 1
ATOM 662 O O . TYR A 1 90 ? 16.309 8.100 -12.180 1.00 86.81 90 TYR A O 1
ATOM 670 N N . TYR A 1 91 ? 15.904 6.959 -14.070 1.00 91.69 91 TYR A N 1
ATOM 671 C CA . TYR A 1 91 ? 14.478 6.784 -13.790 1.00 91.69 91 TYR A CA 1
ATOM 672 C C . TYR A 1 91 ? 14.206 5.922 -12.560 1.00 91.69 91 TYR A C 1
ATOM 674 O O . TYR A 1 91 ? 13.265 6.205 -11.824 1.00 91.69 91 TYR A O 1
ATOM 682 N N . ALA A 1 92 ? 15.042 4.921 -12.280 1.00 91.69 92 ALA A N 1
ATOM 683 C CA . ALA A 1 92 ? 14.936 4.143 -11.052 1.00 91.69 92 ALA A CA 1
ATOM 684 C C . ALA A 1 92 ? 15.160 5.022 -9.811 1.00 91.69 92 ALA A C 1
ATOM 686 O O . ALA A 1 92 ? 14.383 4.944 -8.862 1.00 91.69 92 ALA A O 1
ATOM 687 N N . ARG A 1 93 ? 16.172 5.904 -9.823 1.00 90.81 93 ARG A N 1
ATOM 688 C CA . ARG A 1 93 ? 16.420 6.848 -8.717 1.00 90.81 93 ARG A CA 1
ATOM 689 C C . ARG A 1 93 ? 15.251 7.806 -8.527 1.00 90.81 93 ARG A C 1
ATOM 691 O O . ARG A 1 93 ? 14.783 7.966 -7.404 1.00 90.81 93 ARG A O 1
ATOM 698 N N . VAL A 1 94 ? 14.751 8.388 -9.617 1.00 94.31 94 VAL A N 1
ATOM 699 C CA . VAL A 1 94 ? 13.585 9.280 -9.570 1.00 94.31 94 VAL A CA 1
ATOM 700 C C . VAL A 1 94 ? 12.361 8.536 -9.034 1.00 94.31 94 VAL A C 1
ATOM 702 O O . VAL A 1 94 ? 11.704 9.028 -8.123 1.00 94.31 94 VAL A O 1
ATOM 705 N N . GLY A 1 95 ? 12.090 7.324 -9.521 1.00 94.75 95 GLY A N 1
ATOM 706 C CA . GLY A 1 95 ? 10.990 6.491 -9.037 1.00 94.75 95 GLY A CA 1
ATOM 707 C C . GLY A 1 95 ? 11.085 6.195 -7.539 1.00 94.75 95 GLY A C 1
ATOM 708 O O . GLY A 1 95 ? 10.081 6.280 -6.834 1.00 94.75 95 GLY A O 1
ATOM 709 N N . ILE A 1 96 ? 12.292 5.927 -7.027 1.00 95.44 96 ILE A N 1
ATOM 710 C CA . ILE A 1 96 ? 12.525 5.727 -5.592 1.00 95.44 96 ILE A CA 1
ATOM 711 C C . ILE A 1 96 ? 12.247 7.015 -4.803 1.00 95.44 96 ILE A C 1
ATOM 713 O O . ILE A 1 96 ? 11.526 6.954 -3.808 1.00 95.44 96 ILE A O 1
ATOM 717 N N . GLU A 1 97 ? 12.751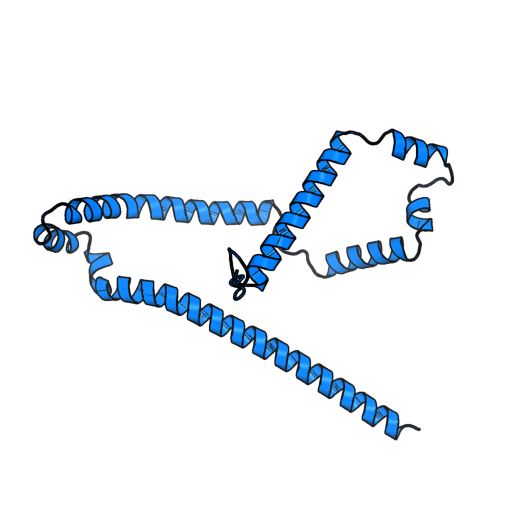 8.178 -5.223 1.00 94.25 97 GLU A N 1
ATOM 718 C CA . GLU A 1 97 ? 12.490 9.441 -4.507 1.00 94.25 97 GLU A CA 1
ATOM 719 C C . GLU A 1 97 ? 11.000 9.816 -4.520 1.00 94.25 97 GLU A C 1
ATOM 721 O O . GLU A 1 97 ? 10.436 10.175 -3.484 1.00 94.25 97 GLU A O 1
ATOM 726 N N . LEU A 1 98 ? 10.322 9.631 -5.656 1.00 95.19 98 LEU A N 1
ATOM 727 C CA . LEU A 1 98 ? 8.876 9.832 -5.757 1.00 95.19 98 LEU A CA 1
ATOM 728 C C . LEU A 1 98 ? 8.108 8.868 -4.847 1.00 95.19 98 LEU A C 1
ATOM 730 O O . LEU A 1 98 ? 7.160 9.277 -4.177 1.00 95.19 98 LEU A O 1
ATOM 734 N N . SER A 1 99 ? 8.541 7.607 -4.757 1.00 92.88 99 SER A N 1
ATOM 735 C CA . SER A 1 99 ? 7.899 6.630 -3.875 1.00 92.88 99 SER A CA 1
ATOM 736 C C . SER A 1 99 ? 7.983 7.030 -2.399 1.00 92.88 99 SER A C 1
ATOM 738 O O . SER A 1 99 ? 7.011 6.837 -1.671 1.00 92.88 99 SER A O 1
ATOM 740 N N . LYS A 1 100 ? 9.082 7.665 -1.958 1.00 93.06 100 LYS A N 1
ATOM 741 C CA . LYS A 1 100 ? 9.208 8.178 -0.582 1.00 93.06 100 LYS A CA 1
ATOM 742 C C . LYS A 1 100 ? 8.194 9.285 -0.303 1.00 93.06 100 LYS A C 1
ATOM 744 O O . LYS A 1 100 ? 7.565 9.279 0.754 1.00 93.06 100 LYS A O 1
ATOM 749 N N . LEU A 1 101 ? 8.018 10.208 -1.250 1.00 94.75 101 LEU A N 1
ATOM 750 C CA . LEU A 1 101 ? 7.050 11.299 -1.122 1.00 94.75 101 LEU A CA 1
ATOM 751 C C . LEU A 1 101 ? 5.621 10.764 -1.040 1.00 94.75 101 LEU A C 1
ATOM 753 O O . LEU A 1 101 ? 4.862 11.178 -0.167 1.00 94.75 101 LEU A O 1
ATOM 757 N N . VAL A 1 102 ? 5.273 9.802 -1.896 1.00 94.50 102 VAL A N 1
ATOM 758 C CA . VAL A 1 102 ? 3.951 9.162 -1.879 1.00 94.50 102 VAL A CA 1
ATOM 759 C C . VAL A 1 102 ? 3.738 8.383 -0.581 1.00 94.50 102 VAL A C 1
ATOM 761 O O . VAL A 1 102 ? 2.692 8.528 0.042 1.00 94.50 102 VAL A O 1
ATOM 764 N N . PHE A 1 103 ? 4.734 7.621 -0.123 1.00 93.62 103 PHE A N 1
ATOM 765 C CA . PHE A 1 103 ? 4.655 6.861 1.127 1.00 93.62 103 PHE A CA 1
ATOM 766 C C . PHE A 1 103 ? 4.391 7.773 2.333 1.00 93.62 103 PHE A C 1
ATOM 768 O O . PHE A 1 103 ? 3.547 7.472 3.180 1.00 93.62 103 PHE A O 1
ATOM 775 N N . HIS A 1 104 ? 5.083 8.913 2.392 1.00 94.38 104 HIS A N 1
ATOM 776 C CA . HIS A 1 104 ? 4.895 9.890 3.458 1.00 94.38 104 HIS A CA 1
ATOM 777 C C . HIS A 1 104 ? 3.555 10.633 3.327 1.00 94.38 104 HIS A C 1
ATOM 779 O O . HIS A 1 104 ? 2.812 10.739 4.302 1.00 94.38 104 HIS A O 1
ATOM 785 N N . GLY A 1 105 ? 3.203 11.085 2.119 1.00 93.31 105 GLY A N 1
ATOM 786 C CA . GLY A 1 105 ? 1.955 11.801 1.843 1.00 93.31 105 GLY A CA 1
ATOM 787 C C . GLY A 1 105 ? 0.702 10.957 2.090 1.00 93.31 105 GLY A C 1
ATOM 788 O O . GLY A 1 105 ? -0.285 11.459 2.622 1.00 93.31 105 GLY A O 1
ATOM 789 N N . GLN A 1 106 ? 0.759 9.65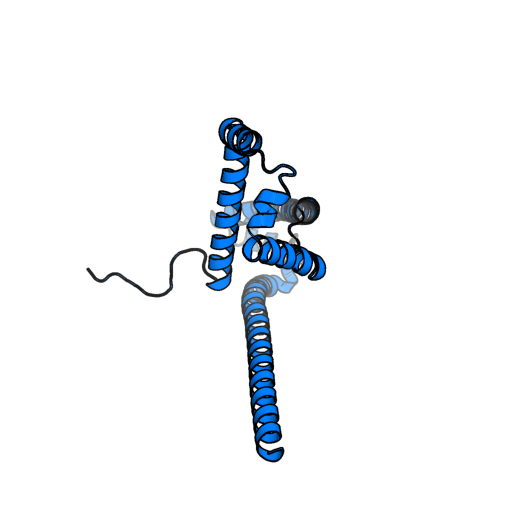7 1.789 1.00 91.25 106 GLN A N 1
ATOM 790 C CA . GLN A 1 106 ? -0.331 8.707 2.031 1.00 91.25 106 GLN A CA 1
ATOM 791 C C . GLN A 1 106 ? -0.346 8.143 3.460 1.00 91.25 106 GLN A C 1
ATOM 793 O O . GLN A 1 106 ? -1.165 7.279 3.760 1.00 91.25 106 GLN A O 1
ATOM 798 N N . LYS A 1 107 ? 0.527 8.625 4.359 1.00 89.69 107 LYS A N 1
ATOM 799 C CA . LYS A 1 107 ? 0.614 8.170 5.760 1.00 89.69 107 LYS A CA 1
ATOM 800 C C . LYS A 1 107 ? 0.766 6.647 5.879 1.00 89.69 107 LYS A C 1
ATOM 802 O O . LYS A 1 107 ? 0.205 6.028 6.778 1.00 89.69 107 LYS A O 1
ATOM 807 N N . MET A 1 108 ? 1.561 6.050 4.991 1.00 87.56 108 MET A N 1
ATOM 808 C CA . MET A 1 108 ? 1.821 4.604 4.968 1.00 87.56 108 MET A CA 1
ATOM 809 C C . MET A 1 108 ? 2.733 4.140 6.122 1.00 87.56 108 MET A C 1
ATOM 811 O O . MET A 1 108 ? 2.947 2.944 6.315 1.00 87.56 108 MET A O 1
ATOM 815 N N . SER A 1 109 ? 3.284 5.070 6.912 1.00 88.81 109 SER A N 1
ATOM 816 C CA . SER A 1 109 ? 3.985 4.759 8.159 1.00 88.81 109 SER A CA 1
ATOM 817 C C . SER A 1 109 ? 2.999 4.329 9.253 1.00 88.81 109 SER A C 1
ATOM 819 O O . SER A 1 109 ? 1.972 4.992 9.423 1.00 88.81 109 SER A O 1
ATOM 82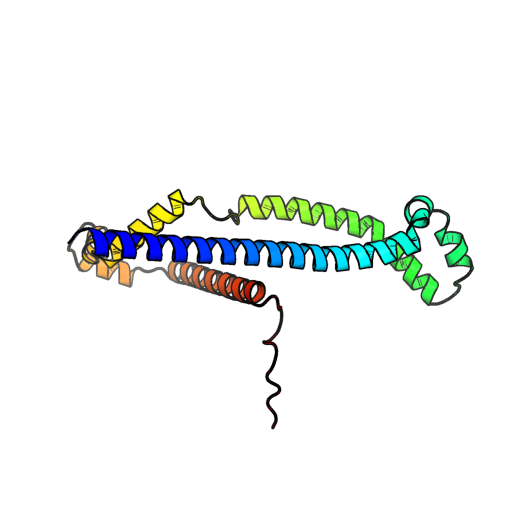1 N N . PRO A 1 110 ? 3.316 3.297 10.056 1.00 89.06 110 PRO A N 1
ATOM 822 C CA . PRO A 1 110 ? 2.448 2.890 11.153 1.00 89.06 110 PRO A CA 1
ATOM 823 C C . PRO A 1 110 ? 2.249 4.053 12.143 1.00 89.06 110 PRO A C 1
ATOM 825 O O . PRO A 1 110 ? 3.215 4.756 12.457 1.00 89.06 110 PRO A O 1
ATOM 828 N N . PRO A 1 111 ? 1.021 4.275 12.644 1.00 88.62 111 PRO A N 1
ATOM 829 C CA . PRO A 1 111 ? 0.749 5.360 13.577 1.00 88.62 111 PRO A CA 1
ATOM 830 C C . PRO A 1 111 ? 1.459 5.131 14.923 1.00 88.62 111 PRO A C 1
ATOM 832 O O . PRO A 1 111 ? 1.812 3.997 15.264 1.00 88.62 111 PRO A O 1
ATOM 835 N N . PRO A 1 112 ? 1.676 6.190 15.723 1.00 92.69 112 PRO A N 1
ATOM 836 C CA . PRO A 1 112 ? 2.323 6.050 17.021 1.00 92.69 112 PRO A CA 1
ATOM 837 C C . PRO A 1 112 ? 1.460 5.220 17.984 1.00 92.69 112 PRO A C 1
ATOM 839 O O . PRO A 1 112 ? 0.231 5.185 17.890 1.00 92.69 112 PRO A O 1
ATOM 842 N N . MET A 1 113 ? 2.107 4.569 18.957 1.00 92.12 113 MET A N 1
ATOM 843 C CA . MET A 1 113 ? 1.437 3.665 19.906 1.00 92.12 113 MET A CA 1
ATOM 844 C C . MET A 1 113 ? 0.316 4.352 20.707 1.00 92.12 113 MET A C 1
ATOM 846 O O . MET A 1 113 ? -0.694 3.728 21.023 1.00 92.12 113 MET A O 1
ATOM 850 N N . SER A 1 114 ? 0.449 5.650 20.985 1.00 92.38 114 SER A N 1
ATOM 851 C CA . SER A 1 114 ? -0.597 6.448 21.635 1.00 92.38 114 SER A CA 1
ATOM 852 C C . SER A 1 114 ? -1.888 6.496 20.813 1.00 92.38 114 SER A C 1
ATOM 854 O O . SER A 1 114 ? -2.977 6.334 21.358 1.00 92.38 114 SER A O 1
ATOM 856 N N . THR A 1 115 ? -1.783 6.646 19.492 1.00 92.12 115 THR A N 1
ATOM 857 C CA . THR A 1 115 ? -2.935 6.621 18.587 1.00 92.12 115 THR A CA 1
ATOM 858 C C . THR A 1 115 ? -3.598 5.246 18.587 1.00 92.12 115 THR A C 1
ATOM 860 O O . THR A 1 115 ? -4.819 5.165 18.705 1.00 92.12 115 THR A O 1
ATOM 863 N N . PHE A 1 116 ? -2.817 4.160 18.549 1.00 92.50 116 PHE A N 1
ATOM 864 C CA . PHE A 1 116 ? -3.359 2.803 18.693 1.00 92.50 116 PHE A CA 1
ATOM 865 C C . PHE A 1 116 ? -4.103 2.606 20.016 1.00 92.50 116 PHE A C 1
ATOM 867 O O . PHE A 1 116 ? -5.186 2.022 20.022 1.00 92.50 116 PHE A O 1
ATOM 874 N N . GLN A 1 117 ? -3.565 3.125 21.123 1.00 94.25 117 GLN A N 1
ATOM 875 C CA . GLN A 1 117 ? -4.226 3.062 22.424 1.00 94.25 117 GLN A CA 1
ATOM 876 C C . GLN A 1 117 ? -5.587 3.761 22.382 1.00 94.25 117 GLN A C 1
ATOM 878 O O . GLN A 1 117 ? -6.570 3.176 22.826 1.00 94.25 117 GLN A O 1
ATOM 883 N N . VAL A 1 118 ? -5.675 4.962 21.806 1.00 94.75 118 VAL A N 1
ATOM 884 C CA . VAL A 1 118 ? -6.949 5.688 21.679 1.00 94.75 118 VAL A CA 1
ATOM 885 C C . VAL A 1 118 ? -7.966 4.883 20.866 1.00 94.75 118 VAL A C 1
ATOM 887 O O . VAL A 1 118 ? -9.081 4.664 21.340 1.00 94.75 118 VAL A O 1
ATOM 890 N N . TYR A 1 119 ? -7.582 4.370 19.692 1.00 92.25 119 TYR A N 1
ATOM 891 C CA . TYR A 1 119 ? -8.482 3.568 18.855 1.00 92.25 119 TYR A CA 1
ATOM 892 C C . TYR A 1 119 ? -8.944 2.284 19.545 1.00 92.25 119 TYR A C 1
ATOM 894 O O . TYR A 1 119 ? -10.126 1.946 19.498 1.00 92.25 119 TYR A O 1
ATOM 902 N N . TYR A 1 120 ? -8.033 1.582 20.216 1.00 92.12 120 TYR A N 1
ATOM 903 C CA . TYR A 1 120 ? -8.359 0.349 20.922 1.00 92.12 120 TYR A CA 1
ATOM 904 C C . TYR A 1 120 ? -9.298 0.602 22.107 1.00 92.12 120 TYR A C 1
ATOM 906 O O . TYR A 1 120 ? -10.275 -0.124 22.282 1.00 92.12 120 TYR A O 1
ATOM 914 N N . GLN A 1 121 ? -9.060 1.664 22.886 1.00 92.56 121 GLN A N 1
ATOM 915 C CA . GLN A 1 121 ? -9.948 2.052 23.984 1.00 92.56 121 GLN A CA 1
ATOM 916 C C . GLN A 1 121 ? -11.331 2.469 23.471 1.00 92.56 121 GLN A C 1
ATOM 918 O O . GLN A 1 121 ? -12.335 2.079 24.063 1.00 92.56 121 GLN A O 1
ATOM 923 N N . GLN A 1 122 ? -11.406 3.191 22.347 1.00 88.81 122 GLN A N 1
ATOM 924 C CA . GLN A 1 122 ? -12.672 3.542 21.695 1.00 88.81 122 GLN A CA 1
ATOM 925 C C . GLN A 1 122 ? -13.437 2.283 21.264 1.00 88.81 122 GLN A C 1
ATOM 927 O O . GLN A 1 122 ? -14.625 2.146 21.545 1.00 88.81 122 GLN A O 1
ATOM 932 N N . LEU A 1 123 ? -12.749 1.340 20.618 1.00 88.12 123 LEU A N 1
ATOM 933 C CA . LEU A 1 123 ? -13.349 0.104 20.123 1.00 88.12 123 LEU A CA 1
ATOM 934 C C . LEU A 1 123 ? -13.845 -0.779 21.274 1.00 88.12 123 LEU A C 1
ATOM 936 O O . LEU A 1 123 ? -14.983 -1.245 21.249 1.00 88.12 123 LEU A O 1
ATOM 940 N N . LEU A 1 124 ? -13.035 -0.937 22.324 1.00 90.44 124 LEU A N 1
ATOM 941 C CA . LEU A 1 124 ? -13.437 -1.647 23.535 1.00 90.44 124 LEU A CA 1
ATOM 942 C C . LEU A 1 124 ? -14.599 -0.963 24.256 1.00 90.44 124 LEU A C 1
ATOM 944 O O . LEU A 1 124 ? -15.499 -1.651 24.730 1.00 90.44 124 LEU A O 1
ATOM 948 N N . LYS A 1 125 ? -14.606 0.372 24.344 1.00 86.75 125 LYS A N 1
ATOM 949 C CA . LYS A 1 125 ? -15.700 1.133 24.960 1.00 86.75 125 LYS A CA 1
ATOM 950 C C . LYS A 1 125 ? -17.004 0.936 24.191 1.00 86.75 125 LYS A C 1
ATOM 952 O O . LYS A 1 125 ? -18.027 0.670 24.813 1.00 86.75 125 LYS A O 1
ATOM 957 N N . ASN A 1 126 ? -16.952 0.987 22.864 1.00 83.88 126 ASN A N 1
ATOM 958 C CA . ASN A 1 126 ? -18.111 0.768 21.999 1.00 83.88 126 ASN A CA 1
ATOM 959 C C . ASN A 1 126 ? -18.648 -0.667 22.102 1.00 83.88 126 ASN A C 1
ATOM 961 O O . ASN A 1 126 ? -19.858 -0.870 22.072 1.00 83.88 126 ASN A O 1
ATOM 965 N N . LEU A 1 127 ? -17.761 -1.656 22.256 1.00 84.69 127 LEU A N 1
ATOM 966 C CA . LEU A 1 127 ? -18.144 -3.060 22.405 1.00 84.69 127 LEU A CA 1
ATOM 967 C C . LEU A 1 127 ? -18.698 -3.370 23.805 1.00 84.69 127 LEU A C 1
ATOM 969 O O . LEU A 1 127 ? -19.673 -4.102 23.941 1.00 84.69 127 LEU A O 1
ATOM 973 N N . ARG A 1 128 ? -18.082 -2.809 24.853 1.00 85.81 128 ARG A N 1
ATOM 974 C CA . ARG A 1 128 ? -18.475 -3.016 26.257 1.00 85.81 128 ARG A CA 1
ATOM 975 C C . ARG A 1 128 ? -19.726 -2.229 26.638 1.00 85.81 128 ARG A C 1
ATOM 977 O O . ARG A 1 128 ? -20.484 -2.672 27.495 1.00 85.81 128 ARG A O 1
ATOM 984 N N . TYR A 1 129 ? -19.939 -1.083 25.999 1.00 80.94 129 TYR A N 1
ATOM 985 C CA . TYR A 1 129 ? -21.109 -0.233 26.173 1.00 80.94 129 TYR A CA 1
ATOM 986 C C . TYR A 1 129 ? -21.776 -0.017 24.811 1.00 80.94 129 TYR A C 1
ATOM 988 O O . TYR A 1 129 ? -21.668 1.073 24.243 1.00 80.94 129 TYR A O 1
ATOM 996 N N . PRO A 1 130 ? -22.492 -1.019 24.271 1.00 68.75 130 PRO A N 1
ATOM 997 C CA . PRO A 1 130 ? -23.187 -0.877 22.989 1.00 68.75 130 PRO A CA 1
ATOM 998 C C . PRO A 1 130 ? -24.266 0.217 23.038 1.00 68.75 130 PRO A C 1
ATOM 1000 O O . PRO A 1 130 ? -24.572 0.847 22.028 1.00 68.75 130 PRO A O 1
ATOM 1003 N N . SER A 1 131 ? -24.770 0.536 24.235 1.00 63.50 131 SER A N 1
ATOM 1004 C CA . SER A 1 131 ? -25.630 1.694 24.493 1.00 63.50 131 SER A CA 1
ATOM 1005 C C . SER A 1 131 ? -24.962 3.039 24.182 1.00 63.50 131 SER A C 1
ATOM 1007 O O . SER A 1 131 ? -25.665 4.007 23.936 1.00 63.50 131 SER A O 1
ATOM 1009 N N . SER A 1 132 ? -23.628 3.123 24.129 1.00 59.81 132 SER A N 1
ATOM 1010 C CA . SER A 1 132 ? -22.897 4.332 23.718 1.00 59.81 132 SER A CA 1
ATOM 1011 C C . SER A 1 132 ? -22.750 4.477 22.198 1.00 59.81 132 SER A C 1
ATOM 1013 O O . SER A 1 132 ? -22.621 5.599 21.720 1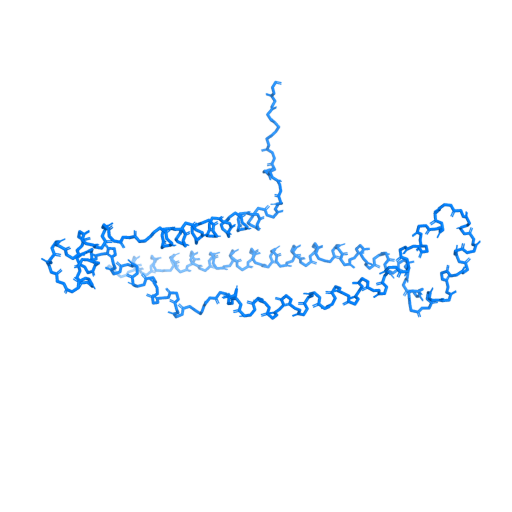.00 59.81 132 SER A O 1
ATOM 1015 N N . LEU A 1 133 ? -22.875 3.395 21.418 1.00 58.47 133 LEU A N 1
ATOM 1016 C CA . LEU A 1 133 ? -23.071 3.481 19.961 1.00 58.47 133 LEU A CA 1
ATOM 1017 C C . LEU A 1 133 ? -24.474 4.015 19.629 1.00 58.47 133 LEU A C 1
ATOM 1019 O O . LEU A 1 133 ? -24.631 4.836 18.726 1.00 58.47 133 LEU A O 1
ATOM 1023 N N . LEU A 1 134 ? -25.465 3.602 20.423 1.00 57.69 134 LEU A N 1
ATOM 1024 C CA . LEU A 1 134 ? -26.838 4.120 20.402 1.00 57.69 134 LEU A CA 1
ATOM 1025 C C . LEU A 1 134 ? -26.992 5.486 21.103 1.00 57.69 134 LEU A C 1
ATOM 1027 O O . LEU A 1 134 ? -28.008 6.140 20.928 1.00 57.69 134 LEU A O 1
ATOM 1031 N N . GLY A 1 135 ? -26.005 5.905 21.905 1.00 50.50 135 GLY A N 1
ATOM 1032 C CA . GLY A 1 135 ? -26.025 7.142 22.699 1.00 50.50 135 GLY A CA 1
ATOM 1033 C C . GLY A 1 135 ? -25.155 8.273 22.138 1.00 50.50 135 GLY A C 1
ATOM 1034 O O . GLY A 1 135 ? -25.455 9.439 22.360 1.00 50.50 135 GLY A O 1
ATOM 1035 N N . ALA A 1 136 ? -24.113 7.959 21.356 1.00 49.66 136 ALA A N 1
ATOM 1036 C CA . ALA A 1 136 ? -23.425 8.921 20.483 1.00 49.66 136 ALA A CA 1
ATOM 1037 C C . ALA A 1 136 ? -24.295 9.319 19.272 1.00 49.66 136 ALA A C 1
ATOM 1039 O O . ALA A 1 136 ? -24.007 10.285 18.568 1.00 49.66 136 ALA A O 1
ATOM 1040 N N . SER A 1 137 ? -25.383 8.580 19.043 1.00 48.25 137 SER A N 1
ATOM 1041 C CA . SER A 1 137 ? -26.603 9.105 18.443 1.00 48.25 137 SER A CA 1
ATOM 1042 C C . SER A 1 137 ? -27.386 9.777 19.569 1.00 48.25 137 SER A C 1
ATOM 1044 O O . SER A 1 137 ? -28.142 9.133 20.282 1.00 48.25 137 SER A O 1
ATOM 1046 N N . SER A 1 138 ? -27.137 11.065 19.795 1.00 45.53 138 SER A N 1
ATOM 1047 C CA . SER A 1 138 ? -27.775 11.865 20.843 1.00 45.53 138 SER A CA 1
ATOM 1048 C C . SER A 1 138 ? -29.275 12.046 20.576 1.00 45.53 138 SER A C 1
ATOM 1050 O O . SER A 1 138 ? -29.723 13.105 20.157 1.00 45.53 138 SER A O 1
ATOM 1052 N N . SER A 1 139 ? -30.053 10.982 20.708 1.00 46.16 139 SER A N 1
ATOM 1053 C CA . SER A 1 139 ? -31.476 10.944 21.023 1.00 46.16 139 SER A CA 1
ATOM 1054 C C . SER A 1 139 ? -31.905 9.485 20.923 1.00 46.16 139 SER A C 1
ATOM 1056 O O . SER A 1 139 ? -31.636 8.807 19.933 1.00 46.16 139 SER A O 1
ATOM 1058 N N . LEU A 1 140 ? -32.616 9.008 21.939 1.00 53.38 140 LEU A N 1
ATOM 1059 C CA . LEU A 1 140 ? -33.375 7.754 21.949 1.00 53.38 140 LEU A CA 1
ATOM 1060 C C . LEU A 1 140 ? -34.549 7.816 20.950 1.00 53.38 140 LEU A C 1
ATOM 1062 O O . LEU A 1 140 ? -35.673 7.454 21.278 1.00 53.38 140 LEU A O 1
ATOM 1066 N N . ASN A 1 141 ? -34.319 8.361 19.757 1.00 58.22 141 ASN A N 1
ATOM 1067 C CA . ASN A 1 141 ? -35.330 8.596 18.754 1.00 58.22 141 ASN A CA 1
ATOM 1068 C C . ASN A 1 141 ? -35.135 7.543 17.657 1.00 58.22 141 ASN A C 1
ATOM 1070 O O . ASN A 1 141 ? -34.263 7.711 16.794 1.00 58.22 141 ASN A O 1
ATOM 1074 N N . PRO A 1 142 ? -35.884 6.425 17.694 1.00 63.56 142 PRO A N 1
ATOM 1075 C CA . PRO A 1 142 ? -35.770 5.369 16.693 1.00 63.56 142 PRO A CA 1
ATOM 1076 C C . PRO A 1 142 ? -35.946 5.914 15.268 1.00 63.56 142 PRO A C 1
ATOM 1078 O O . PRO A 1 142 ? -35.306 5.412 14.350 1.00 63.56 142 PRO A O 1
ATOM 1081 N N . GLN A 1 143 ? -36.685 7.013 15.089 1.00 68.62 143 GLN A N 1
ATOM 1082 C CA . GLN A 1 143 ? -36.798 7.751 13.831 1.00 68.62 143 GLN A CA 1
ATOM 1083 C C . GLN A 1 143 ? -35.452 8.248 13.283 1.00 68.62 143 GLN A C 1
ATOM 1085 O O . GLN A 1 143 ? -35.251 8.206 12.077 1.00 68.62 143 GLN A O 1
ATOM 1090 N N . VAL A 1 144 ? -34.504 8.690 14.116 1.00 69.62 144 VAL A N 1
ATOM 1091 C CA . VAL A 1 144 ? -33.189 9.174 13.647 1.00 69.62 144 VAL A CA 1
ATOM 1092 C C . VAL A 1 144 ? -32.307 8.009 13.197 1.00 69.62 144 VAL A C 1
ATOM 1094 O O . VAL A 1 144 ? -31.597 8.121 12.199 1.00 69.62 144 VAL A O 1
ATOM 1097 N N . LEU A 1 145 ? -32.380 6.869 13.889 1.00 69.31 145 LEU A N 1
ATOM 1098 C CA . LEU A 1 145 ? -31.665 5.649 13.502 1.00 69.31 145 LEU A CA 1
ATOM 1099 C C . LEU A 1 145 ? -32.249 5.035 12.228 1.00 69.31 145 LEU A C 1
ATOM 1101 O O . LEU A 1 145 ? -31.491 4.673 11.329 1.00 69.31 145 LEU A O 1
ATOM 1105 N N . LEU A 1 146 ? -33.579 4.985 12.121 1.00 75.69 146 LEU A N 1
ATOM 1106 C CA . LEU A 1 146 ? -34.281 4.549 10.916 1.00 75.69 146 LEU A CA 1
ATOM 1107 C C . LEU A 1 146 ? -33.974 5.484 9.747 1.00 75.69 146 LEU A C 1
ATOM 1109 O O . LEU A 1 146 ? -33.571 5.005 8.695 1.00 75.69 146 LEU A O 1
ATOM 1113 N N . ASN A 1 147 ? -34.032 6.802 9.950 1.00 73.00 147 ASN A N 1
ATOM 1114 C CA . ASN A 1 147 ? -33.665 7.773 8.921 1.00 73.00 147 ASN A CA 1
ATOM 1115 C C . ASN A 1 147 ? -32.201 7.638 8.503 1.00 73.00 147 ASN A C 1
ATOM 1117 O O . ASN A 1 147 ? -31.892 7.813 7.333 1.00 73.00 147 ASN A O 1
ATOM 1121 N N . ARG A 1 148 ? -31.283 7.296 9.409 1.00 72.00 148 ARG A N 1
ATOM 1122 C CA . ARG A 1 148 ? -29.873 7.083 9.056 1.00 72.00 148 ARG A CA 1
ATOM 1123 C C . ARG A 1 148 ? -29.642 5.761 8.326 1.00 72.00 148 ARG A C 1
ATOM 1125 O O . ARG A 1 148 ? -28.772 5.701 7.464 1.00 72.00 148 ARG A O 1
ATOM 1132 N N . ALA A 1 149 ? -30.411 4.725 8.652 1.00 72.69 149 ALA A N 1
ATOM 1133 C CA . ALA A 1 149 ? -30.380 3.449 7.946 1.00 72.69 149 ALA A CA 1
ATOM 1134 C C . ALA A 1 149 ? -30.968 3.569 6.531 1.00 72.69 149 ALA A C 1
ATOM 1136 O O . ALA A 1 149 ? -30.434 2.973 5.599 1.00 72.69 149 ALA A O 1
ATOM 1137 N N . THR A 1 150 ? -32.023 4.369 6.354 1.00 78.75 150 THR A N 1
ATOM 1138 C CA . THR A 1 150 ? -32.676 4.576 5.054 1.00 78.75 150 THR A CA 1
ATOM 1139 C C . THR A 1 150 ? -32.007 5.650 4.194 1.00 78.75 150 THR A C 1
ATOM 1141 O O . THR A 1 150 ? -32.080 5.559 2.973 1.00 78.75 150 THR A O 1
ATOM 1144 N N . ASN A 1 151 ? -31.301 6.620 4.788 1.00 78.31 151 ASN A N 1
ATOM 1145 C CA . ASN A 1 151 ? -30.552 7.662 4.066 1.00 78.31 151 ASN A CA 1
ATOM 1146 C C . ASN A 1 151 ? -29.060 7.334 3.887 1.00 78.31 151 ASN A C 1
ATOM 1148 O O . ASN A 1 151 ? -28.235 8.238 3.742 1.00 78.31 151 ASN A O 1
ATOM 1152 N N . ILE A 1 152 ? -28.676 6.055 3.894 1.00 83.81 152 ILE A N 1
ATOM 1153 C CA . ILE A 1 152 ? -27.319 5.679 3.489 1.00 83.81 152 ILE A CA 1
ATOM 1154 C C . ILE A 1 152 ? -27.164 5.920 1.985 1.00 83.81 152 ILE A C 1
ATOM 1156 O O . ILE A 1 152 ? -27.874 5.345 1.158 1.00 83.81 152 ILE A O 1
ATOM 1160 N N . SER A 1 153 ? -26.218 6.786 1.626 1.00 87.88 153 SER A N 1
ATOM 1161 C CA . SER A 1 153 ? -25.922 7.078 0.230 1.00 87.88 153 SER A CA 1
ATOM 1162 C C . SER A 1 153 ? -25.170 5.907 -0.418 1.00 87.88 153 SER A C 1
ATOM 1164 O O . SER A 1 153 ? -24.346 5.239 0.214 1.00 87.88 153 SER A O 1
ATOM 1166 N N . LYS A 1 154 ? -25.414 5.656 -1.711 1.00 90.06 154 LYS A N 1
ATOM 1167 C CA . LYS A 1 154 ? -24.679 4.622 -2.467 1.00 90.06 154 LYS A CA 1
ATOM 1168 C C . LYS A 1 154 ? -23.171 4.905 -2.495 1.00 90.06 154 LYS A C 1
ATOM 1170 O O . LYS A 1 154 ? -22.379 3.967 -2.473 1.00 90.06 154 LYS A O 1
ATOM 1175 N N . SER A 1 155 ? -22.780 6.181 -2.493 1.00 90.75 155 SER A N 1
ATOM 1176 C CA . SER A 1 155 ? -21.382 6.617 -2.410 1.00 90.75 155 SER A CA 1
ATOM 1177 C C . SER A 1 155 ? -20.727 6.242 -1.083 1.00 90.75 155 SER A C 1
ATOM 1179 O O . SER A 1 155 ? -19.584 5.797 -1.095 1.00 90.75 155 SER A O 1
ATOM 1181 N N . ASP A 1 156 ? -21.441 6.336 0.044 1.00 89.69 156 ASP A N 1
ATOM 1182 C CA . ASP A 1 156 ? -20.897 5.926 1.346 1.00 89.69 156 ASP A CA 1
ATOM 1183 C C . ASP A 1 156 ? -20.679 4.416 1.418 1.00 89.69 156 ASP A C 1
ATOM 1185 O O . ASP A 1 156 ? -19.687 3.950 1.982 1.00 89.69 156 ASP A O 1
ATOM 1189 N N . VAL A 1 157 ? -21.596 3.635 0.841 1.00 92.88 157 VAL A N 1
ATOM 1190 C CA . VAL A 1 157 ? -21.444 2.176 0.758 1.00 92.88 157 VAL A CA 1
ATOM 1191 C C . VAL A 1 157 ? -20.265 1.818 -0.135 1.00 92.88 157 VAL A C 1
ATOM 1193 O O . VAL A 1 157 ? -19.439 1.002 0.263 1.00 92.88 157 VAL A O 1
ATOM 1196 N N . ALA A 1 158 ? -20.151 2.455 -1.303 1.00 95.31 158 ALA A N 1
ATOM 1197 C CA . ALA A 1 158 ? -19.035 2.238 -2.214 1.00 95.31 158 ALA A CA 1
ATOM 1198 C C . ALA A 1 158 ? -17.695 2.593 -1.553 1.00 95.31 158 ALA A C 1
ATOM 1200 O O . ALA A 1 158 ? -16.772 1.785 -1.586 1.00 95.31 158 ALA A O 1
ATOM 1201 N N . ALA A 1 159 ? -17.603 3.739 -0.872 1.00 94.38 159 ALA A N 1
ATOM 1202 C CA . ALA A 1 159 ? -16.392 4.147 -0.163 1.00 94.38 159 ALA A CA 1
ATOM 1203 C C . ALA A 1 159 ? -16.003 3.147 0.939 1.00 94.38 159 ALA A C 1
ATOM 1205 O O . ALA A 1 159 ? -14.843 2.750 1.041 1.00 94.38 159 ALA A O 1
ATOM 1206 N N . LYS A 1 160 ? -16.974 2.677 1.736 1.00 94.00 160 LYS A N 1
ATOM 1207 C CA . LYS A 1 160 ? -16.730 1.646 2.759 1.00 94.00 160 LYS A CA 1
ATOM 1208 C C . LYS A 1 160 ? -16.335 0.301 2.151 1.00 94.00 160 LYS A C 1
ATOM 1210 O O . LYS A 1 160 ? -15.493 -0.387 2.720 1.00 94.00 160 LYS A O 1
ATOM 1215 N N . ALA A 1 161 ? -16.921 -0.073 1.016 1.00 94.75 161 ALA A N 1
ATOM 1216 C CA . ALA A 1 161 ? -16.579 -1.302 0.309 1.00 94.75 161 ALA A CA 1
ATOM 1217 C C . ALA A 1 161 ? -15.148 -1.252 -0.244 1.00 94.75 161 ALA A C 1
ATOM 1219 O O . ALA A 1 161 ? -14.407 -2.218 -0.079 1.00 94.75 161 ALA A O 1
ATOM 1220 N N . VAL A 1 162 ? -14.738 -0.117 -0.820 1.00 96.56 162 VAL A N 1
ATOM 1221 C CA . VAL A 1 162 ? -13.353 0.109 -1.259 1.00 96.56 162 VAL A CA 1
ATOM 1222 C C . VAL A 1 162 ? -12.401 0.011 -0.069 1.00 96.56 162 VAL A C 1
ATOM 1224 O O . VAL A 1 162 ? -11.437 -0.742 -0.133 1.00 96.56 162 VAL A O 1
ATOM 1227 N N . LEU A 1 163 ? -12.721 0.653 1.058 1.00 95.31 163 LEU A N 1
ATOM 1228 C CA . LEU A 1 163 ? -11.900 0.574 2.268 1.00 95.31 163 LEU A CA 1
ATOM 1229 C C . LEU A 1 163 ? -11.783 -0.862 2.815 1.00 95.31 163 LEU A C 1
ATOM 1231 O O . LEU A 1 163 ? -10.713 -1.274 3.259 1.00 95.31 163 LEU A O 1
ATOM 1235 N N . LEU A 1 164 ? -12.854 -1.659 2.762 1.00 97.19 164 LEU A N 1
ATOM 1236 C CA . LEU A 1 164 ? -12.790 -3.081 3.121 1.00 97.19 164 LEU A CA 1
ATOM 1237 C C . LEU A 1 164 ? -11.929 -3.888 2.142 1.00 97.19 164 LEU A C 1
ATOM 1239 O O . LEU A 1 164 ? -11.155 -4.741 2.581 1.00 97.19 164 LEU A O 1
ATOM 1243 N N . ALA A 1 165 ? -12.034 -3.615 0.841 1.00 96.88 165 ALA A N 1
ATOM 1244 C CA . ALA A 1 165 ? -11.198 -4.249 -0.173 1.00 96.88 165 ALA A CA 1
ATOM 1245 C C . ALA A 1 165 ? -9.713 -3.896 0.017 1.00 96.88 165 ALA A C 1
ATOM 1247 O O . ALA A 1 165 ? -8.858 -4.772 -0.097 1.00 96.88 165 ALA A O 1
ATOM 1248 N N . GLU A 1 166 ? -9.401 -2.653 0.386 1.00 93.75 166 GLU A N 1
ATOM 1249 C CA . GLU A 1 166 ? -8.044 -2.212 0.720 1.00 93.75 166 GLU A CA 1
ATOM 1250 C C . GLU A 1 166 ? -7.499 -2.929 1.960 1.00 93.75 166 GLU A C 1
ATOM 1252 O O . GLU A 1 166 ? -6.377 -3.434 1.932 1.00 93.75 166 GLU A O 1
ATOM 1257 N N . LEU A 1 167 ? -8.292 -3.040 3.033 1.00 94.81 167 LEU A N 1
ATOM 1258 C CA . LEU A 1 167 ? -7.900 -3.780 4.239 1.00 94.81 167 LEU A CA 1
ATOM 1259 C C . LEU A 1 167 ? -7.626 -5.259 3.939 1.00 94.81 167 LEU A C 1
ATOM 1261 O O . LEU A 1 167 ? -6.642 -5.814 4.435 1.00 94.81 167 LEU A O 1
ATOM 1265 N N . LEU A 1 168 ? -8.458 -5.886 3.102 1.00 96.69 168 LEU A N 1
ATOM 1266 C CA . LEU A 1 168 ? -8.238 -7.252 2.625 1.00 96.69 168 LEU A CA 1
ATOM 1267 C C . LEU A 1 168 ? -6.952 -7.334 1.790 1.00 96.69 168 LEU A C 1
ATOM 1269 O O . LEU A 1 168 ? -6.135 -8.231 1.998 1.00 96.69 168 LEU A O 1
ATOM 1273 N N . GLY A 1 169 ? -6.718 -6.359 0.912 1.00 95.00 169 GLY A N 1
ATOM 1274 C CA . GLY A 1 169 ? -5.474 -6.214 0.160 1.00 95.00 169 GLY A CA 1
ATOM 1275 C C . GLY A 1 169 ? -4.248 -6.188 1.075 1.00 95.00 169 GLY A C 1
ATOM 1276 O O . GLY A 1 169 ? -3.372 -7.046 0.959 1.00 95.00 169 GLY A O 1
ATOM 1277 N N . PHE A 1 170 ? -4.201 -5.283 2.054 1.00 94.56 170 PHE A N 1
ATOM 1278 C CA . PHE A 1 170 ? -3.100 -5.223 3.023 1.00 94.56 170 PHE A CA 1
ATOM 1279 C C . PHE A 1 170 ? -2.941 -6.509 3.840 1.00 94.56 170 PHE A C 1
ATOM 1281 O O . PHE A 1 170 ? -1.809 -6.916 4.108 1.00 94.56 170 PHE A O 1
ATOM 1288 N N . PHE A 1 171 ? -4.039 -7.179 4.199 1.00 95.19 171 PHE A N 1
ATOM 1289 C CA . PHE A 1 171 ? -3.986 -8.481 4.865 1.00 95.19 171 PHE A CA 1
ATOM 1290 C C . PHE A 1 171 ? -3.263 -9.526 4.000 1.00 95.19 171 PHE A C 1
ATOM 1292 O O . PHE A 1 171 ? -2.322 -10.163 4.474 1.00 95.19 171 PHE A O 1
ATOM 1299 N N . THR A 1 172 ? -3.613 -9.639 2.715 1.00 94.56 172 THR A N 1
ATOM 1300 C CA . THR A 1 172 ? -2.949 -10.576 1.787 1.00 94.56 172 THR A CA 1
ATOM 1301 C C . THR A 1 172 ? -1.475 -10.237 1.550 1.00 94.56 172 THR A C 1
ATOM 1303 O O . THR A 1 172 ? -0.630 -11.133 1.530 1.00 94.56 172 THR A O 1
ATOM 1306 N N . VAL A 1 173 ? -1.122 -8.949 1.463 1.00 94.38 173 VAL A N 1
ATOM 1307 C CA . VAL A 1 173 ? 0.282 -8.503 1.413 1.00 94.38 173 VAL A CA 1
ATOM 1308 C C . VAL A 1 173 ? 1.022 -8.902 2.696 1.00 94.38 173 VAL A C 1
ATOM 1310 O O . VAL A 1 173 ? 2.163 -9.369 2.643 1.00 94.38 173 VAL A O 1
ATOM 1313 N N . GLY A 1 174 ? 0.362 -8.786 3.851 1.00 93.00 174 GLY A N 1
ATOM 1314 C CA . GLY A 1 174 ? 0.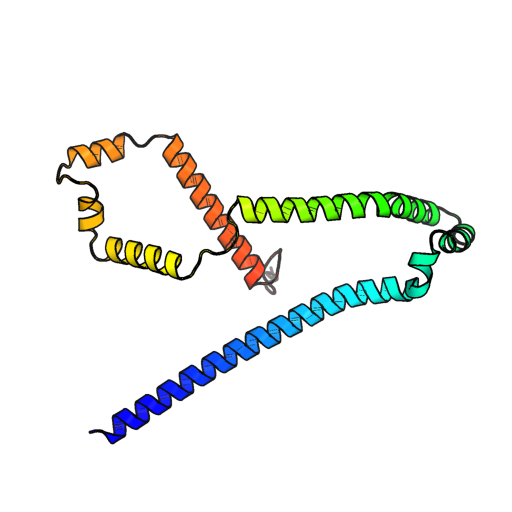866 -9.263 5.135 1.00 93.00 174 GLY A CA 1
ATOM 1315 C C . GLY A 1 174 ? 1.118 -10.773 5.148 1.00 93.00 174 GLY A C 1
ATOM 1316 O O . GLY A 1 174 ? 2.164 -11.211 5.629 1.00 93.00 174 GLY A O 1
ATOM 1317 N N . GLU A 1 175 ? 0.224 -11.575 4.565 1.00 92.25 175 GLU A N 1
ATOM 1318 C CA . GLU A 1 175 ? 0.428 -13.020 4.415 1.00 92.25 175 GLU A CA 1
ATOM 1319 C C . GLU A 1 175 ? 1.600 -13.354 3.485 1.00 92.25 175 GLU A C 1
ATOM 1321 O O . GLU A 1 175 ? 2.411 -14.227 3.814 1.00 92.25 175 GLU A O 1
ATOM 1326 N N . ILE A 1 176 ? 1.735 -12.639 2.361 1.00 93.94 176 ILE A N 1
ATOM 1327 C CA . ILE A 1 176 ? 2.871 -12.764 1.433 1.00 93.94 176 ILE A CA 1
ATOM 1328 C C . ILE A 1 176 ? 4.186 -12.501 2.174 1.00 93.94 176 ILE A C 1
ATOM 1330 O O . ILE A 1 176 ? 5.132 -13.289 2.059 1.00 93.94 176 ILE A O 1
ATOM 1334 N N . LEU A 1 177 ? 4.239 -11.441 2.989 1.00 91.50 177 LEU A N 1
ATOM 1335 C CA . LEU A 1 177 ? 5.413 -11.096 3.791 1.00 91.50 177 LEU A CA 1
ATOM 1336 C C . LEU A 1 177 ? 5.675 -12.125 4.902 1.00 91.50 177 LEU A C 1
ATOM 1338 O O . LEU A 1 177 ? 6.816 -12.553 5.096 1.00 91.50 177 LEU A O 1
ATOM 1342 N N . GLY A 1 178 ? 4.627 -12.571 5.598 1.00 91.75 178 GLY A N 1
ATOM 1343 C CA . GLY A 1 178 ? 4.708 -13.575 6.660 1.00 91.75 178 GLY A CA 1
ATOM 1344 C C . GLY A 1 178 ? 5.205 -14.931 6.155 1.00 91.75 178 GLY A C 1
ATOM 1345 O O . GLY A 1 178 ? 5.998 -15.596 6.825 1.00 91.75 178 GLY A O 1
ATOM 1346 N N . ARG A 1 179 ? 4.807 -15.313 4.938 1.00 89.56 179 ARG A N 1
ATOM 1347 C CA . ARG A 1 179 ? 5.220 -16.559 4.273 1.00 89.56 179 ARG A CA 1
ATOM 1348 C C . ARG A 1 179 ? 6.473 -16.412 3.416 1.00 89.56 179 ARG A C 1
ATOM 1350 O O . ARG A 1 179 ? 7.020 -17.428 2.986 1.00 89.56 179 ARG A O 1
ATOM 1357 N N . ARG A 1 180 ? 6.929 -15.176 3.175 1.00 91.31 180 ARG A N 1
ATOM 1358 C CA . ARG A 1 180 ? 8.069 -14.819 2.309 1.00 91.31 180 ARG A CA 1
ATOM 1359 C C . ARG A 1 180 ? 7.957 -15.458 0.923 1.00 91.31 180 ARG A C 1
ATOM 1361 O O . ARG A 1 180 ? 8.923 -16.013 0.398 1.00 91.31 180 ARG A O 1
ATOM 1368 N N . LYS A 1 181 ? 6.746 -15.441 0.365 1.00 85.50 181 LYS A N 1
ATOM 1369 C CA . LYS A 1 181 ? 6.413 -16.065 -0.915 1.00 85.50 181 LYS A CA 1
ATOM 1370 C C . LYS A 1 181 ? 5.348 -15.267 -1.640 1.00 85.50 181 LYS A C 1
ATOM 1372 O O . LYS A 1 181 ? 4.316 -14.971 -1.054 1.00 85.50 181 LYS A O 1
ATOM 1377 N N . LEU A 1 182 ? 5.577 -15.037 -2.930 1.00 87.44 182 LEU A N 1
ATOM 1378 C CA . LEU A 1 182 ? 4.609 -14.372 -3.795 1.00 87.44 182 LEU A CA 1
ATOM 1379 C C . LEU A 1 182 ? 3.481 -15.314 -4.248 1.00 87.44 182 LEU A C 1
ATOM 1381 O O . LEU A 1 182 ? 2.346 -14.882 -4.382 1.00 87.44 182 LEU A O 1
ATOM 1385 N N . ILE A 1 183 ? 3.785 -16.601 -4.472 1.00 86.94 183 ILE A N 1
ATOM 1386 C CA . ILE A 1 183 ? 2.847 -17.571 -5.057 1.00 86.94 183 ILE A CA 1
ATOM 1387 C C . ILE A 1 183 ? 2.868 -18.872 -4.246 1.00 86.94 183 ILE A C 1
ATOM 1389 O O . ILE A 1 183 ? 3.932 -19.466 -4.051 1.00 86.94 183 ILE A O 1
ATOM 1393 N N . GLY A 1 184 ? 1.686 -19.324 -3.810 1.00 80.81 184 GLY A N 1
ATOM 1394 C CA . GLY A 1 184 ? 1.446 -20.674 -3.280 1.00 80.81 184 GLY A CA 1
ATOM 1395 C C . GLY A 1 184 ? 2.163 -21.040 -1.968 1.00 80.81 184 GLY A C 1
ATOM 1396 O O . GLY A 1 184 ? 3.139 -20.419 -1.529 1.00 80.81 184 GLY A O 1
ATOM 1397 N N . TYR A 1 185 ? 1.659 -22.052 -1.255 1.00 78.69 185 TYR A N 1
ATOM 1398 C CA . TYR A 1 185 ? 2.351 -22.609 -0.079 1.00 78.69 185 TYR A CA 1
ATOM 1399 C C . TYR A 1 185 ? 3.482 -23.548 -0.532 1.00 78.69 185 TYR A C 1
ATOM 1401 O O . TYR A 1 185 ? 3.679 -23.795 -1.717 1.00 78.69 185 TYR A O 1
ATOM 1409 N N . ARG A 1 186 ? 4.389 -23.925 0.372 1.00 73.06 186 ARG A N 1
ATOM 1410 C CA . ARG A 1 186 ? 5.477 -24.878 0.078 1.00 73.06 186 ARG A CA 1
ATOM 1411 C C . ARG A 1 186 ? 4.921 -26.243 0.503 1.00 73.06 186 ARG A C 1
ATOM 1413 O O . ARG A 1 186 ? 4.691 -26.404 1.692 1.00 73.06 186 ARG A O 1
ATOM 1420 N N . GLY A 1 187 ? 4.702 -27.151 -0.450 1.00 69.31 187 GLY A N 1
ATOM 1421 C CA . GLY A 1 187 ? 4.212 -28.510 -0.192 1.00 69.31 187 GLY A CA 1
ATOM 1422 C C . GLY A 1 187 ? 2.689 -28.633 -0.152 1.00 69.31 187 GLY A C 1
ATOM 1423 O O . GLY A 1 187 ? 2.092 -28.488 0.901 1.00 69.31 187 GLY A O 1
ATOM 1424 N N . GLU A 1 188 ? 2.103 -28.890 -1.317 1.00 63.16 188 GLU A N 1
ATOM 1425 C CA . GLU A 1 188 ? 1.143 -29.969 -1.574 1.00 63.16 188 GLU A CA 1
ATOM 1426 C C . GLU A 1 188 ? 1.127 -30.117 -3.097 1.00 63.16 188 GLU A C 1
ATOM 1428 O O . GLU A 1 188 ? 0.645 -29.249 -3.823 1.00 63.16 188 GLU A O 1
ATOM 1433 N N . VAL A 1 189 ? 1.779 -31.168 -3.594 1.00 60.44 189 VAL A N 1
ATOM 1434 C CA . VAL A 1 189 ? 1.445 -31.685 -4.917 1.00 60.44 189 VAL A CA 1
ATOM 1435 C C . VAL A 1 189 ? 0.227 -32.546 -4.633 1.00 60.44 189 VAL A C 1
ATOM 1437 O O . VAL A 1 189 ? 0.353 -33.544 -3.926 1.00 60.44 189 VAL A O 1
ATOM 1440 N N . ALA A 1 190 ? -0.957 -32.118 -5.065 1.00 60.19 190 ALA A N 1
ATOM 1441 C CA . ALA A 1 190 ? -2.109 -33.004 -5.075 1.00 60.19 190 ALA A CA 1
ATOM 1442 C C . ALA A 1 190 ? -1.737 -34.178 -5.988 1.00 60.19 190 ALA A C 1
ATOM 1444 O O . ALA A 1 190 ? -1.686 -34.034 -7.209 1.00 60.19 190 ALA A O 1
ATOM 1445 N N . HIS A 1 191 ? -1.347 -35.299 -5.383 1.00 55.72 191 HIS A N 1
ATOM 1446 C CA . HIS A 1 191 ? -1.180 -36.555 -6.090 1.00 55.72 191 HIS A CA 1
ATOM 1447 C C . HIS A 1 191 ? -2.592 -37.024 -6.443 1.00 55.72 191 HIS A C 1
ATOM 1449 O O . HIS A 1 191 ? -3.331 -37.469 -5.566 1.00 55.72 191 HIS A O 1
ATOM 1455 N N . HIS A 1 192 ? -2.977 -36.801 -7.697 1.00 44.69 192 HIS A N 1
ATOM 1456 C CA . HIS A 1 192 ? -4.094 -37.489 -8.332 1.00 44.69 192 HIS A CA 1
ATOM 1457 C C . HIS A 1 192 ? -3.660 -38.892 -8.750 1.00 44.69 192 HIS A C 1
ATOM 1459 O O . HIS A 1 192 ? -2.481 -39.034 -9.158 1.00 44.69 192 HIS A O 1
#

Organism: Blumeria graminis f. sp. hordei (strain DH14) (NCBI:txid546991)

pLDDT: mean 71.01, std 18.44, range [37.03, 97.19]

Sequence (192 aa):
MSLLLARHALRRSAKIRGLVAKSKARWESTATKANTSTSQATEGLSRVASAAGPVLNSAVHGLTEALIKVGGRTGRVVAFIQRQIPPTLYYARVGIELSKLVFHGQKMSPPPMSTFQVYYQQLLKNLRYPSSLLGASSSLNPQVLLNRATNISKSDVAAKAVLLAELLGFFTVGEILGRRKLIGYRGEVAHH

Foldseek 3Di:
DPPVVVVVVVVVVVVVVVVVVVVVVVVVVVVVVVCVVVCVVVVVVCVVCVVCPVCPVVVVPVVVVVLVVPDDPVSVVVVVVVVVVVVVVVVVVVVVVVVVVVCVVVVVDDDDVVVVVVVVVVVVCCVVPVVVVVCVVPDPDVVVVVCCVVPDDPVNVVVVVVVVVVVVVVVVVVVCVVQVHPDDHDDDPPPD

Radius of gyration: 29.51 Å; chains: 1; bounding box: 75×49×86 Å